Protein AF-N1U7A0-F1 (afdb_monomer_lite)

Organism: NCBI:txid1049986

Foldseek 3Di:
DDDQVVVLLVCVVPPHPVVSVVSLVVCLVPDDDPLVVLLSQLLCCQQVVVHQGDQHDADPPDPPSLSNLLSNLSNLLRPDDCPDPCNVVSVVVNCVSQVCCVPPPVNQEDAPSCSRPPPPLVSCVVVVNLVSSLSVLVNVQVNVCVVVDRDLVSLQSNLVSCVSVVNLVSSLVSLVVCCVVCVPDDLQVLLLSLQLNLVSCVVVLVLVRSLVSLVSRDPVPHDQCRARNPPRHRDDPLNSLLSNLVSCCSVPRLVVSLVSLVVPDQDPDHDLVSCVSLLSNLVRCLVVPVPVSLVSLVVQLVVCVVVVVVVSNVSSVVSNVVSVVVVVVVVVVD

Structure (mmCIF, N/CA/C/O backbone):
data_AF-N1U7A0-F1
#
_entry.id   AF-N1U7A0-F1
#
loop_
_atom_site.group_PDB
_atom_site.id
_atom_site.type_symbol
_atom_site.label_atom_id
_atom_site.label_alt_id
_atom_site.label_comp_id
_atom_site.label_asym_id
_atom_site.label_entity_id
_atom_site.label_seq_id
_atom_site.pdbx_PDB_ins_code
_atom_site.Cartn_x
_atom_site.Cartn_y
_atom_site.Cartn_z
_atom_site.occupancy
_atom_site.B_iso_or_equiv
_atom_site.auth_seq_id
_atom_site.auth_comp_id
_atom_site.auth_asym_id
_atom_site.auth_atom_id
_atom_site.pdbx_PDB_model_num
ATOM 1 N N . MET A 1 1 ? 18.632 -6.138 -20.790 1.00 59.16 1 MET A N 1
ATOM 2 C CA . MET A 1 1 ? 19.312 -4.824 -20.934 1.00 59.16 1 MET A CA 1
ATOM 3 C C . MET A 1 1 ? 20.822 -4.950 -20.643 1.00 59.16 1 MET A C 1
ATOM 5 O O . MET A 1 1 ? 21.243 -4.656 -19.535 1.00 59.16 1 MET A O 1
ATOM 9 N N . GLY A 1 2 ? 21.644 -5.429 -21.589 1.00 63.31 2 GLY A N 1
ATOM 10 C CA . GLY A 1 2 ? 23.113 -5.551 -21.435 1.00 63.31 2 GLY A CA 1
ATOM 11 C C . GLY A 1 2 ? 23.872 -4.733 -22.490 1.00 63.31 2 GLY A C 1
ATOM 12 O O . GLY A 1 2 ? 23.320 -4.484 -23.552 1.00 63.31 2 GLY A O 1
ATOM 13 N N . GLY A 1 3 ? 25.102 -4.279 -22.219 1.00 84.69 3 GLY A N 1
ATOM 14 C CA . GLY A 1 3 ? 25.907 -3.465 -23.154 1.00 84.69 3 GLY A CA 1
ATOM 15 C C . GLY A 1 3 ? 25.912 -1.958 -22.843 1.00 84.69 3 GLY A C 1
ATOM 16 O O . GLY A 1 3 ? 25.815 -1.571 -21.678 1.00 84.69 3 GLY A O 1
ATOM 17 N N . ILE A 1 4 ? 26.042 -1.099 -23.865 1.00 90.62 4 ILE A N 1
ATOM 18 C CA . ILE A 1 4 ? 26.340 0.340 -23.694 1.00 90.62 4 ILE A CA 1
ATOM 19 C C . ILE A 1 4 ? 25.307 1.093 -22.842 1.00 90.62 4 ILE A C 1
ATOM 21 O O . ILE A 1 4 ? 25.690 1.826 -21.936 1.00 90.62 4 ILE A O 1
ATOM 25 N N . PHE A 1 5 ? 24.006 0.847 -23.029 1.00 90.88 5 PHE A N 1
ATOM 26 C CA . PHE A 1 5 ? 22.957 1.506 -22.237 1.00 90.88 5 PHE A CA 1
ATOM 27 C C . PHE A 1 5 ? 23.004 1.143 -20.749 1.00 90.88 5 PHE A C 1
ATOM 29 O O . PHE A 1 5 ? 22.763 1.995 -19.898 1.00 90.88 5 PHE A O 1
ATOM 36 N N . LEU A 1 6 ? 23.372 -0.098 -20.409 1.00 89.88 6 LEU A N 1
ATOM 37 C CA . LEU A 1 6 ? 23.568 -0.479 -19.010 1.00 89.88 6 LEU A CA 1
ATOM 38 C C . LEU A 1 6 ? 24.798 0.223 -18.420 1.00 89.88 6 LEU A C 1
ATOM 40 O O . LEU A 1 6 ? 24.757 0.643 -17.267 1.00 89.88 6 LEU A O 1
ATOM 44 N N . LYS A 1 7 ? 25.875 0.377 -19.203 1.00 91.31 7 LYS A N 1
ATOM 45 C CA . LYS A 1 7 ? 27.060 1.147 -18.793 1.00 91.31 7 LYS A CA 1
ATOM 46 C C . LYS A 1 7 ? 26.700 2.613 -18.534 1.00 91.31 7 LYS A C 1
ATOM 48 O O . LYS A 1 7 ? 27.079 3.137 -17.497 1.00 91.31 7 LYS A O 1
ATOM 53 N N . ILE A 1 8 ? 25.911 3.229 -19.415 1.00 92.75 8 ILE A N 1
ATOM 54 C CA . ILE A 1 8 ? 25.411 4.605 -19.262 1.00 92.75 8 ILE A CA 1
ATOM 55 C C . ILE A 1 8 ? 24.573 4.747 -17.983 1.00 92.75 8 ILE A C 1
ATOM 57 O O . ILE A 1 8 ? 24.785 5.686 -17.219 1.00 92.75 8 ILE A O 1
ATOM 61 N N . LEU A 1 9 ? 23.662 3.807 -17.702 1.00 90.25 9 LEU A N 1
ATOM 62 C CA . LEU A 1 9 ? 22.850 3.827 -16.477 1.00 90.25 9 LEU A CA 1
ATOM 63 C C . LEU A 1 9 ? 23.683 3.620 -15.205 1.00 90.25 9 LEU A C 1
ATOM 65 O O . LEU A 1 9 ? 23.422 4.273 -14.199 1.00 90.25 9 LEU A O 1
ATOM 69 N N . LYS A 1 10 ? 24.695 2.744 -15.242 1.00 89.19 10 LYS A N 1
ATOM 70 C CA . LYS A 1 10 ? 25.650 2.595 -14.133 1.00 89.19 10 LYS A CA 1
ATOM 71 C C . LYS A 1 10 ? 26.414 3.898 -13.897 1.00 89.19 10 LYS A C 1
ATOM 73 O O . LYS A 1 10 ? 26.451 4.373 -12.770 1.00 89.19 10 LYS A O 1
ATOM 78 N N . GLU A 1 11 ? 26.946 4.501 -14.957 1.00 91.25 11 GLU A N 1
ATOM 79 C CA . GLU A 1 11 ? 27.650 5.786 -14.889 1.00 91.25 11 GLU A CA 1
ATOM 80 C C . GLU A 1 11 ? 26.763 6.883 -14.284 1.00 91.25 11 GLU A C 1
ATOM 82 O O . GLU A 1 11 ? 27.205 7.638 -13.424 1.00 91.25 11 GLU A O 1
ATOM 87 N N . LEU A 1 12 ? 25.488 6.927 -14.684 1.00 90.38 12 LEU A N 1
ATOM 88 C CA . LEU A 1 12 ? 24.519 7.898 -14.178 1.00 90.38 12 LEU A CA 1
ATOM 89 C C . LEU A 1 12 ? 24.281 7.762 -12.670 1.00 90.38 12 LEU A C 1
ATOM 91 O O . LEU A 1 12 ? 24.111 8.770 -11.993 1.00 90.38 12 LEU A O 1
ATOM 95 N N . ASN A 1 13 ? 24.243 6.531 -12.159 1.00 86.19 13 ASN A N 1
ATOM 96 C CA . ASN A 1 13 ? 23.914 6.264 -10.759 1.00 86.19 13 ASN A CA 1
ATOM 97 C C . ASN A 1 13 ? 25.111 6.340 -9.813 1.00 86.19 13 ASN A C 1
ATOM 99 O O . ASN A 1 13 ? 24.910 6.588 -8.628 1.00 86.19 13 ASN A O 1
ATOM 103 N N . PHE A 1 14 ? 26.326 6.097 -10.306 1.00 86.69 14 PHE A N 1
ATOM 104 C CA . PHE A 1 14 ? 27.513 5.990 -9.453 1.00 86.69 14 PHE A CA 1
ATOM 105 C C . PHE A 1 14 ? 28.539 7.110 -9.656 1.00 86.69 14 PHE A C 1
ATOM 107 O O . PHE A 1 14 ? 29.354 7.316 -8.765 1.00 86.69 14 PHE A O 1
ATOM 114 N N . ASN A 1 15 ? 28.489 7.840 -10.777 1.00 88.75 15 ASN A N 1
ATOM 115 C CA . ASN A 1 15 ? 29.462 8.882 -11.112 1.00 88.75 15 ASN A CA 1
ATOM 116 C C . ASN A 1 15 ? 28.775 10.237 -11.342 1.00 88.75 15 ASN A C 1
ATOM 118 O O . ASN A 1 15 ? 28.448 10.934 -10.384 1.00 88.75 15 ASN A O 1
ATOM 122 N N . SER A 1 16 ? 28.556 10.647 -12.598 1.00 91.50 16 SER A N 1
ATOM 123 C CA . SER A 1 16 ? 27.948 11.946 -12.909 1.00 91.50 16 SER A CA 1
ATOM 124 C C . SER A 1 16 ? 27.021 11.907 -14.122 1.00 91.50 16 SER A C 1
ATOM 126 O O . SER A 1 16 ? 27.205 11.146 -15.079 1.00 91.50 16 SER A O 1
ATOM 128 N N . LYS A 1 17 ? 26.018 12.796 -14.104 1.00 90.81 17 LYS A N 1
ATOM 129 C CA . LYS A 1 17 ? 25.072 12.980 -15.215 1.00 90.81 17 LYS A CA 1
ATOM 130 C C . LYS A 1 17 ? 25.784 13.395 -16.507 1.00 90.81 17 LYS A C 1
ATOM 132 O O . LYS A 1 17 ? 25.397 12.945 -17.582 1.00 90.81 17 LYS A O 1
ATOM 137 N N . GLU A 1 18 ? 26.815 14.229 -16.404 1.00 91.88 18 GLU A N 1
ATOM 138 C CA . GLU A 1 18 ? 27.576 14.732 -17.551 1.00 91.88 18 GLU A CA 1
ATOM 139 C C . GLU A 1 18 ? 28.407 13.629 -18.219 1.00 91.88 18 GLU A C 1
ATOM 141 O O . GLU A 1 18 ? 28.297 13.432 -19.429 1.00 91.88 18 GLU A O 1
ATOM 146 N N . SER A 1 19 ? 29.138 12.830 -17.433 1.00 91.69 19 SER A N 1
ATOM 147 C CA . SER A 1 19 ? 29.899 11.675 -17.935 1.00 91.69 19 SER A CA 1
ATOM 148 C C . SER A 1 19 ? 28.989 10.669 -18.649 1.00 91.69 19 SER A C 1
ATOM 150 O O . SER A 1 19 ? 29.235 10.273 -19.792 1.00 91.69 19 SER A O 1
ATOM 152 N N . SER A 1 20 ? 27.861 10.331 -18.018 1.00 93.44 20 SER A N 1
ATOM 153 C CA . SER A 1 20 ? 26.861 9.427 -18.589 1.00 93.44 20 SER A CA 1
ATOM 154 C C . SER A 1 20 ? 26.280 9.950 -19.915 1.00 93.44 20 SER A C 1
ATOM 156 O O . SER A 1 20 ? 26.167 9.197 -20.888 1.00 93.44 20 SER A O 1
ATOM 158 N N . ARG A 1 21 ? 25.972 11.253 -20.006 1.00 93.75 21 ARG A N 1
ATOM 159 C CA . ARG A 1 21 ? 25.463 11.873 -21.243 1.00 93.75 21 ARG A CA 1
ATOM 160 C C . ARG A 1 21 ? 26.518 11.924 -22.352 1.00 93.75 21 ARG A C 1
ATOM 162 O O . ARG A 1 21 ? 26.182 11.738 -23.525 1.00 93.75 21 ARG A O 1
ATOM 169 N N . ASN A 1 22 ? 27.787 12.119 -22.001 1.00 93.69 22 ASN A N 1
ATOM 170 C CA . ASN A 1 22 ? 28.891 12.093 -22.961 1.00 93.69 22 ASN A CA 1
ATOM 171 C C . ASN A 1 22 ? 29.049 10.705 -23.597 1.00 93.69 22 ASN A C 1
ATOM 173 O O . ASN A 1 22 ? 29.189 10.612 -24.817 1.00 93.69 22 ASN A O 1
ATOM 177 N N . LEU A 1 23 ? 28.923 9.630 -22.808 1.00 94.69 23 LEU A N 1
ATOM 178 C CA . LEU A 1 23 ? 28.919 8.256 -23.325 1.00 94.69 23 LEU A CA 1
ATOM 179 C C . LEU A 1 23 ? 27.778 8.015 -24.324 1.00 94.69 23 LEU A C 1
ATOM 181 O O . LEU A 1 23 ? 27.999 7.401 -25.369 1.00 94.69 23 LEU A O 1
ATOM 185 N N . LEU A 1 24 ? 26.572 8.519 -24.035 1.00 95.00 24 LEU A N 1
ATOM 186 C CA . LEU A 1 24 ? 25.439 8.415 -24.958 1.00 95.00 24 LEU A CA 1
ATOM 187 C C . LEU A 1 24 ? 25.694 9.194 -26.254 1.00 95.00 24 LEU A C 1
ATOM 189 O O . LEU A 1 24 ? 25.469 8.668 -27.340 1.00 95.00 24 LEU A O 1
ATOM 193 N N . THR A 1 25 ? 26.204 10.423 -26.149 1.00 93.62 25 THR A N 1
ATOM 194 C CA . THR A 1 25 ? 26.519 11.268 -27.311 1.00 93.62 25 THR A CA 1
ATOM 195 C C . THR A 1 25 ? 27.561 10.610 -28.218 1.00 93.62 25 THR A C 1
ATOM 197 O O . THR A 1 25 ? 27.404 10.605 -29.439 1.00 93.62 25 THR A O 1
ATOM 200 N N . GLN A 1 26 ? 28.617 10.033 -27.638 1.00 93.81 26 GLN A N 1
ATOM 201 C CA . GLN A 1 26 ? 29.646 9.307 -28.387 1.00 93.81 26 GLN A CA 1
ATOM 202 C C . GLN A 1 26 ? 29.075 8.065 -29.077 1.00 93.81 26 GLN A C 1
ATOM 204 O O . GLN A 1 26 ? 29.346 7.840 -30.256 1.00 93.81 26 GLN A O 1
ATOM 209 N N . PHE A 1 27 ? 28.243 7.293 -28.371 1.00 93.88 27 PHE A N 1
ATOM 210 C CA . PHE A 1 27 ? 27.556 6.141 -28.946 1.00 93.88 27 PHE A CA 1
ATOM 211 C C . PHE A 1 27 ? 26.684 6.544 -30.145 1.00 93.88 27 PHE A C 1
ATOM 213 O O . PHE A 1 27 ? 26.860 6.006 -31.234 1.00 93.88 27 PHE A O 1
ATOM 220 N N . SER A 1 28 ? 25.817 7.548 -29.987 1.00 91.81 28 SER A N 1
ATOM 221 C CA . SER A 1 28 ? 24.914 8.015 -31.049 1.00 91.81 28 SER A CA 1
ATOM 222 C C . SER A 1 28 ? 25.645 8.523 -32.297 1.00 91.81 28 SER A C 1
ATOM 224 O O . SER A 1 28 ? 25.146 8.342 -33.409 1.00 91.81 28 SER A O 1
ATOM 226 N N . LYS A 1 29 ? 26.818 9.155 -32.130 1.00 91.81 29 LYS A N 1
ATOM 227 C CA . LYS A 1 29 ? 27.651 9.641 -33.245 1.00 91.81 29 LYS A CA 1
ATOM 228 C C . LYS A 1 29 ? 28.284 8.502 -34.046 1.00 91.81 29 LYS A C 1
ATOM 230 O O . LYS A 1 29 ? 28.336 8.591 -35.269 1.00 91.81 29 LYS A O 1
ATOM 235 N N . ASN A 1 30 ? 28.744 7.457 -33.362 1.00 92.06 30 ASN A N 1
ATOM 236 C CA . ASN A 1 30 ? 29.488 6.354 -33.975 1.00 92.06 30 ASN A CA 1
ATOM 237 C C . ASN A 1 30 ? 28.584 5.221 -34.480 1.00 92.06 30 ASN A C 1
ATOM 239 O O . ASN A 1 30 ? 29.026 4.371 -35.249 1.00 92.06 30 ASN A O 1
ATOM 243 N N . GLU A 1 31 ? 27.329 5.185 -34.041 1.00 93.31 31 GLU A N 1
ATOM 244 C CA . GLU A 1 31 ? 26.373 4.166 -34.448 1.00 93.31 31 GLU A CA 1
ATOM 245 C C . GLU A 1 31 ? 25.922 4.373 -35.905 1.00 93.31 31 GLU A C 1
ATOM 247 O O . GLU A 1 31 ? 25.718 5.498 -36.364 1.00 93.31 31 GLU A O 1
ATOM 252 N N . SER A 1 32 ? 25.737 3.283 -36.647 1.00 91.19 32 SER A N 1
ATOM 253 C CA . SER A 1 32 ? 25.248 3.300 -38.035 1.00 91.19 32 SER A CA 1
ATOM 254 C C . SER A 1 32 ? 23.807 2.801 -38.144 1.00 91.19 32 SER A C 1
ATOM 256 O O . SER A 1 32 ? 23.066 3.229 -39.030 1.00 91.19 32 SER A O 1
ATOM 258 N N . SER A 1 33 ? 23.368 1.962 -37.202 1.00 93.19 33 SER A N 1
ATOM 259 C CA . SER A 1 33 ? 22.011 1.428 -37.153 1.00 93.19 33 SER A CA 1
ATOM 260 C C . SER A 1 33 ? 20.983 2.519 -36.847 1.00 93.19 33 SER A C 1
ATOM 262 O O . SER A 1 33 ? 20.984 3.124 -35.773 1.00 93.19 33 SER A O 1
ATOM 264 N N . SER A 1 34 ? 20.044 2.726 -37.776 1.00 91.62 34 SER A N 1
ATOM 265 C CA . SER A 1 34 ? 18.916 3.654 -37.599 1.00 91.62 34 SER A CA 1
ATOM 266 C C . SER A 1 34 ? 18.090 3.318 -36.350 1.00 91.62 34 SER A C 1
ATOM 268 O O . SER A 1 34 ? 17.782 4.217 -35.572 1.00 91.62 34 SER A O 1
ATOM 270 N N . TYR A 1 35 ? 17.831 2.032 -36.089 1.00 92.75 35 TYR A N 1
ATOM 271 C CA . TYR A 1 35 ? 17.107 1.591 -34.892 1.00 92.75 35 TYR A CA 1
ATOM 272 C C . TYR A 1 35 ? 17.836 1.968 -33.595 1.00 92.75 35 TYR A C 1
ATOM 274 O O . TYR A 1 35 ? 17.215 2.446 -32.647 1.00 92.75 35 TYR A O 1
ATOM 282 N N . LEU A 1 36 ? 19.157 1.776 -33.536 1.00 93.25 36 LEU A N 1
ATOM 283 C CA . LEU A 1 36 ? 19.930 2.093 -32.332 1.00 93.25 36 LEU A CA 1
ATOM 284 C C . LEU A 1 36 ? 20.055 3.605 -32.105 1.00 93.25 36 LEU A C 1
ATOM 286 O O . LEU A 1 36 ? 20.042 4.034 -30.951 1.00 93.25 36 LEU A O 1
ATOM 290 N N . LYS A 1 37 ? 20.086 4.416 -33.173 1.00 92.94 37 LYS A N 1
ATOM 291 C CA . LYS A 1 37 ? 19.996 5.883 -33.075 1.00 92.94 37 LYS A CA 1
ATOM 292 C C . LYS A 1 37 ? 18.650 6.346 -32.529 1.00 92.94 37 LYS A C 1
ATOM 294 O O . LYS A 1 37 ? 18.618 7.181 -31.627 1.00 92.94 37 LYS A O 1
ATOM 299 N N . GLU A 1 38 ? 17.548 5.791 -33.033 1.00 93.75 38 GLU A N 1
ATOM 300 C CA . GLU A 1 38 ? 16.205 6.080 -32.512 1.00 93.75 38 GLU A CA 1
ATOM 301 C C . GLU A 1 38 ? 16.090 5.694 -31.033 1.00 93.75 38 GLU A C 1
ATOM 303 O O . GLU A 1 38 ? 15.600 6.475 -30.216 1.00 93.75 38 GLU A O 1
ATOM 308 N N . LEU A 1 39 ? 16.607 4.518 -30.666 1.00 94.56 39 LEU A N 1
ATOM 309 C CA . LEU A 1 39 ? 16.615 4.052 -29.284 1.00 94.56 39 LEU A CA 1
ATOM 310 C C . LEU A 1 39 ? 17.451 4.964 -28.374 1.00 94.56 39 LEU A C 1
ATOM 312 O O . LEU A 1 39 ? 17.023 5.272 -27.263 1.00 94.56 39 LEU A O 1
ATOM 316 N N . ALA A 1 40 ? 18.615 5.421 -28.846 1.00 94.88 40 ALA A N 1
ATOM 317 C CA . ALA A 1 40 ? 19.475 6.350 -28.120 1.00 94.88 40 ALA A CA 1
ATOM 318 C C . ALA A 1 40 ? 18.807 7.713 -27.907 1.00 94.88 40 ALA A C 1
ATOM 320 O O . ALA A 1 40 ? 18.841 8.233 -26.794 1.00 94.88 40 ALA A O 1
ATOM 321 N N . LYS A 1 41 ? 18.133 8.250 -28.932 1.00 95.00 41 LYS A N 1
ATOM 322 C CA . LYS A 1 41 ? 17.351 9.491 -28.836 1.00 95.00 41 LYS A CA 1
ATOM 323 C C . LYS A 1 41 ? 16.187 9.343 -27.853 1.00 95.00 41 LYS A C 1
ATOM 325 O O . LYS A 1 41 ? 16.001 10.189 -26.984 1.00 95.00 41 LYS A O 1
ATOM 330 N N . GLY A 1 42 ? 15.445 8.235 -27.929 1.00 94.69 42 GLY A N 1
ATOM 331 C CA . GLY A 1 42 ? 14.377 7.927 -26.976 1.00 94.69 42 GLY A CA 1
ATOM 332 C C . GLY A 1 42 ? 14.892 7.810 -25.538 1.00 94.69 42 GLY A C 1
ATOM 333 O O . GLY A 1 42 ? 14.275 8.343 -24.615 1.00 94.69 42 GLY A O 1
ATOM 334 N N . PHE A 1 43 ? 16.047 7.166 -25.344 1.00 94.94 43 PHE A N 1
ATOM 335 C CA . PHE A 1 43 ? 16.727 7.104 -24.052 1.00 94.94 43 PHE A CA 1
ATOM 336 C C . PHE A 1 43 ? 17.145 8.496 -23.565 1.00 94.94 43 PHE A C 1
ATOM 338 O O . PHE A 1 43 ? 16.925 8.811 -22.397 1.00 94.94 43 PHE A O 1
ATOM 345 N N . GLU A 1 44 ? 17.701 9.344 -24.437 1.00 95.00 44 GLU A N 1
ATOM 346 C CA . GLU A 1 44 ? 18.095 10.707 -24.076 1.00 95.00 44 GLU A CA 1
ATOM 347 C C . GLU A 1 44 ? 16.908 11.523 -23.564 1.00 95.00 44 GLU A C 1
ATOM 349 O O . GLU A 1 44 ? 16.950 12.044 -22.443 1.00 95.00 44 GLU A O 1
ATOM 354 N N . SER A 1 45 ? 15.823 11.555 -24.343 1.00 94.25 45 SER A N 1
ATOM 355 C CA . SER A 1 45 ? 14.598 12.258 -23.971 1.00 94.25 45 SER A CA 1
ATOM 356 C C . SER A 1 45 ? 14.019 11.724 -22.664 1.00 94.25 45 SER A C 1
ATOM 358 O O . SER A 1 45 ? 13.658 12.501 -21.783 1.00 94.25 45 SER A O 1
ATOM 360 N N . ALA A 1 46 ? 13.984 10.402 -22.485 1.00 93.56 46 ALA A N 1
ATOM 361 C CA . ALA A 1 46 ? 13.428 9.793 -21.287 1.00 93.56 46 ALA A CA 1
ATOM 362 C C . ALA A 1 46 ? 14.263 10.055 -20.024 1.00 93.56 46 ALA A C 1
ATOM 364 O O . ALA A 1 46 ? 13.688 10.397 -18.988 1.00 93.56 46 ALA A O 1
ATOM 365 N N . VAL A 1 47 ? 15.582 9.871 -20.094 1.00 93.06 47 VAL A N 1
ATOM 366 C CA . VAL A 1 47 ? 16.467 9.831 -18.919 1.00 93.06 47 VAL A CA 1
ATOM 367 C C . VAL A 1 47 ? 17.062 11.202 -18.601 1.00 93.06 47 VAL A C 1
ATOM 369 O O . VAL A 1 47 ? 17.056 11.630 -17.445 1.00 93.06 47 VAL A O 1
ATOM 372 N N . PHE A 1 48 ? 17.567 11.924 -19.605 1.00 92.75 48 PHE A N 1
ATOM 373 C CA . PHE A 1 48 ? 18.278 13.187 -19.381 1.00 92.75 48 PHE A CA 1
ATOM 374 C C . PHE A 1 48 ? 17.361 14.404 -19.446 1.00 92.75 48 PHE A C 1
ATOM 376 O O . PHE A 1 48 ? 17.528 15.318 -18.628 1.00 92.75 48 PHE A O 1
ATOM 383 N N . GLU A 1 49 ? 16.402 14.397 -20.376 1.00 91.88 49 GLU A N 1
ATOM 384 C CA . GLU A 1 49 ? 15.457 15.502 -20.590 1.00 91.88 49 GLU A CA 1
ATOM 385 C C . GLU A 1 49 ? 14.140 15.333 -19.823 1.00 91.88 49 GLU A C 1
ATOM 387 O O . GLU A 1 49 ? 13.405 16.304 -19.665 1.00 91.88 49 GLU A O 1
ATOM 392 N N . ARG A 1 50 ? 13.848 14.117 -19.338 1.00 88.56 50 ARG A N 1
ATOM 393 C CA . ARG A 1 50 ? 12.594 13.745 -18.656 1.00 88.56 50 ARG A CA 1
ATOM 394 C C . ARG A 1 50 ? 11.328 14.030 -19.483 1.00 88.56 50 ARG A C 1
ATOM 396 O O . ARG A 1 50 ? 10.284 14.349 -18.925 1.00 88.56 50 ARG A O 1
ATOM 403 N N . LYS A 1 51 ? 11.407 13.879 -20.806 1.00 90.88 51 LYS A N 1
ATOM 404 C CA . LYS A 1 51 ? 10.305 14.068 -21.764 1.00 90.88 51 LYS A CA 1
ATOM 405 C C . LYS A 1 51 ? 9.738 12.737 -22.268 1.00 90.88 51 LYS A C 1
ATOM 407 O O . LYS A 1 51 ? 10.378 11.689 -22.142 1.00 90.88 51 LYS A O 1
ATOM 412 N N . SER A 1 52 ? 8.544 12.798 -22.864 1.00 90.31 52 SER A N 1
ATOM 413 C CA . SER A 1 52 ? 7.942 11.681 -23.607 1.00 90.31 52 SER A CA 1
ATOM 414 C C . SER A 1 52 ? 8.823 11.343 -24.822 1.00 90.31 52 SER A C 1
ATOM 416 O O . SER A 1 52 ? 9.134 12.247 -25.602 1.00 90.31 52 SER A O 1
ATOM 418 N N . PRO A 1 53 ? 9.278 10.087 -24.987 1.00 91.94 53 PRO A N 1
ATOM 419 C CA . PRO A 1 53 ? 10.050 9.693 -26.159 1.00 91.94 53 PRO A CA 1
ATOM 420 C C . PRO A 1 53 ? 9.156 9.550 -27.407 1.00 91.94 53 PRO A C 1
ATOM 422 O O . PRO A 1 53 ? 7.924 9.547 -27.340 1.00 91.94 53 PRO A O 1
ATOM 425 N N . GLU A 1 54 ? 9.785 9.421 -28.577 1.00 89.19 54 GLU A N 1
ATOM 426 C CA . GLU A 1 54 ? 9.095 9.143 -29.845 1.00 89.19 54 GLU A CA 1
ATOM 427 C C . GLU A 1 54 ? 8.596 7.684 -29.924 1.00 89.19 54 GLU A C 1
ATOM 429 O O . GLU A 1 54 ? 8.953 6.825 -29.114 1.00 89.19 54 GLU A O 1
ATOM 434 N N . ASN A 1 55 ? 7.720 7.390 -30.892 1.00 85.19 55 ASN A N 1
ATOM 435 C CA . ASN A 1 55 ? 7.170 6.045 -31.083 1.00 85.19 55 ASN A CA 1
ATOM 436 C C . ASN A 1 55 ? 8.244 5.068 -31.584 1.00 85.19 55 ASN A C 1
ATOM 438 O O . ASN A 1 55 ? 8.659 5.138 -32.736 1.00 85.19 55 ASN A O 1
ATOM 442 N N . LEU A 1 56 ? 8.623 4.103 -30.743 1.00 88.62 56 LEU A N 1
ATOM 443 C CA . LEU A 1 56 ? 9.628 3.089 -31.070 1.00 88.62 56 LEU A CA 1
ATOM 444 C C . LEU A 1 56 ? 8.995 1.770 -31.543 1.00 88.62 56 LEU A C 1
ATOM 446 O O . LEU A 1 56 ? 8.074 1.223 -30.919 1.00 88.62 56 LEU A O 1
ATOM 450 N N . LYS A 1 57 ? 9.536 1.204 -32.630 1.00 89.31 57 LYS A N 1
ATOM 451 C CA . LYS A 1 57 ? 9.155 -0.124 -33.139 1.00 89.31 57 LYS A CA 1
ATOM 452 C C . LYS A 1 57 ? 9.918 -1.222 -32.396 1.00 89.31 57 LYS A C 1
ATOM 454 O O . LYS A 1 57 ? 11.004 -1.628 -32.794 1.00 89.31 57 LYS A O 1
ATOM 459 N N . CYS A 1 58 ? 9.329 -1.726 -31.316 1.00 91.50 58 CYS A N 1
ATOM 460 C CA . CYS A 1 58 ? 9.945 -2.784 -30.514 1.00 91.50 58 CYS A CA 1
ATOM 461 C C . CYS A 1 58 ? 9.691 -4.175 -31.099 1.00 91.50 58 CYS A C 1
ATOM 463 O O . CYS A 1 58 ? 8.540 -4.600 -31.207 1.00 91.50 58 CYS A O 1
ATOM 465 N N . SER A 1 59 ? 10.768 -4.902 -31.397 1.00 89.56 59 SER A N 1
ATOM 466 C CA . SER A 1 59 ? 10.746 -6.308 -31.809 1.00 89.56 59 SER A CA 1
ATOM 467 C C . SER A 1 59 ? 11.564 -7.143 -30.834 1.00 89.56 59 SER A C 1
ATOM 469 O O . SER A 1 59 ? 12.663 -6.743 -30.461 1.00 89.56 59 SER A O 1
ATOM 471 N N . ARG A 1 60 ? 11.061 -8.324 -30.463 1.00 87.56 60 ARG A N 1
ATOM 472 C CA . ARG A 1 60 ? 11.788 -9.261 -29.594 1.00 87.56 60 ARG A CA 1
ATOM 473 C C . ARG A 1 60 ? 13.086 -9.772 -30.229 1.00 87.56 60 ARG A C 1
ATOM 475 O O . ARG A 1 60 ? 14.028 -10.105 -29.529 1.00 87.56 60 ARG A O 1
ATOM 482 N N . LYS A 1 61 ? 13.157 -9.787 -31.565 1.00 89.25 61 LYS A N 1
ATOM 483 C CA . LYS A 1 61 ? 14.369 -10.167 -32.312 1.00 89.25 61 LYS A CA 1
ATOM 484 C C . LYS A 1 61 ? 15.433 -9.062 -32.327 1.00 89.25 61 LYS A C 1
ATOM 486 O O . LYS A 1 61 ? 16.560 -9.320 -32.733 1.00 89.25 61 LYS A O 1
ATOM 491 N N . ALA A 1 62 ? 15.077 -7.833 -31.950 1.00 89.50 62 ALA A N 1
ATOM 492 C CA . ALA A 1 62 ? 16.002 -6.710 -31.937 1.00 89.50 62 ALA A CA 1
ATOM 493 C C . ALA A 1 62 ? 16.751 -6.633 -30.601 1.00 89.50 62 ALA A C 1
ATOM 495 O O . ALA A 1 62 ? 16.194 -6.894 -29.532 1.00 89.50 62 ALA A O 1
ATOM 496 N N . VAL A 1 63 ? 18.013 -6.204 -30.653 1.00 90.19 63 VAL A N 1
ATOM 497 C CA . VAL A 1 63 ? 18.789 -5.904 -29.446 1.00 90.19 63 VAL A CA 1
ATOM 498 C C . VAL A 1 63 ? 18.090 -4.836 -28.601 1.00 90.19 63 VAL A C 1
ATOM 500 O O . VAL A 1 63 ? 17.356 -3.983 -29.108 1.00 90.19 63 VAL A O 1
ATOM 503 N N . TYR A 1 64 ? 18.322 -4.879 -27.288 1.00 91.50 64 TYR A N 1
ATOM 504 C CA . TYR A 1 64 ? 17.721 -3.948 -26.327 1.00 91.50 64 TYR A CA 1
ATOM 505 C C . TYR A 1 64 ? 16.182 -3.944 -26.305 1.00 91.50 64 TYR A C 1
ATOM 507 O O . TYR A 1 64 ? 15.582 -2.942 -25.914 1.00 91.50 64 TYR A O 1
ATOM 515 N N . TYR A 1 65 ? 15.538 -5.065 -26.648 1.00 92.81 65 TYR A N 1
ATOM 516 C CA . TYR A 1 65 ? 14.080 -5.224 -26.602 1.00 92.81 65 TYR A CA 1
ATOM 517 C C . TYR A 1 65 ? 13.450 -4.697 -25.300 1.00 92.81 65 TYR A C 1
ATOM 519 O O . TYR A 1 65 ? 12.506 -3.904 -25.348 1.00 92.81 65 TYR A O 1
ATOM 527 N N . SER A 1 66 ? 14.037 -5.043 -24.147 1.00 92.75 66 SER A N 1
ATOM 528 C CA . SER A 1 66 ? 13.571 -4.576 -22.839 1.00 92.75 66 SER A CA 1
ATOM 529 C C . SER A 1 66 ? 13.577 -3.051 -22.710 1.00 92.75 66 SER A C 1
ATOM 531 O O . SER A 1 66 ? 12.606 -2.473 -22.241 1.00 92.75 66 SER A O 1
ATOM 533 N N . LEU A 1 67 ? 14.639 -2.384 -23.180 1.00 93.62 67 LEU A N 1
ATOM 534 C CA . LEU A 1 67 ? 14.732 -0.923 -23.150 1.00 93.62 67 LEU A CA 1
ATOM 535 C C . LEU A 1 67 ? 13.694 -0.284 -24.074 1.00 93.62 67 LEU A C 1
ATOM 537 O O . LEU A 1 67 ? 13.019 0.660 -23.670 1.00 93.62 67 LEU A O 1
ATOM 541 N N . CYS A 1 68 ? 13.536 -0.816 -25.288 1.00 94.44 68 CYS A N 1
ATOM 542 C CA . CYS A 1 68 ? 12.537 -0.316 -26.229 1.00 94.44 68 CYS A CA 1
ATOM 543 C C . CYS A 1 68 ? 11.129 -0.379 -25.624 1.00 94.44 68 CYS A C 1
ATOM 545 O O . CYS A 1 68 ? 10.388 0.604 -25.667 1.00 94.44 68 CYS A O 1
ATOM 547 N N . LYS A 1 69 ? 10.764 -1.516 -25.014 1.00 94.69 69 LYS A N 1
ATOM 548 C CA . LYS A 1 69 ? 9.461 -1.693 -24.361 1.00 94.69 69 LYS A CA 1
ATOM 549 C C . LYS A 1 69 ? 9.263 -0.721 -23.202 1.00 94.69 69 LYS A C 1
ATOM 551 O O . LYS A 1 69 ? 8.197 -0.116 -23.126 1.00 94.69 69 LYS A O 1
ATOM 556 N N . THR A 1 70 ? 10.278 -0.504 -22.365 1.00 95.12 70 THR A N 1
ATOM 557 C CA . THR A 1 70 ? 10.214 0.496 -21.288 1.00 95.12 70 THR A CA 1
ATOM 558 C C . THR A 1 70 ? 10.012 1.909 -21.835 1.00 95.12 70 THR A C 1
ATOM 560 O O . THR A 1 70 ? 9.147 2.630 -21.352 1.00 95.12 70 THR A O 1
ATOM 563 N N . LEU A 1 71 ? 10.747 2.316 -22.873 1.00 95.25 71 LEU A N 1
ATOM 564 C CA . LEU A 1 71 ? 10.578 3.641 -23.482 1.00 95.25 71 LEU A CA 1
ATOM 565 C C . LEU A 1 71 ? 9.189 3.810 -24.108 1.00 95.25 71 LEU A C 1
ATOM 567 O O . LEU A 1 71 ? 8.569 4.862 -23.963 1.00 95.25 71 LEU A O 1
ATOM 571 N N . ARG A 1 72 ? 8.659 2.759 -24.741 1.00 94.25 72 ARG A N 1
ATOM 572 C CA . ARG A 1 72 ? 7.291 2.755 -25.268 1.00 94.25 72 ARG A CA 1
ATOM 573 C C . ARG A 1 72 ? 6.242 2.869 -24.160 1.00 94.25 72 ARG A C 1
ATOM 575 O O . ARG A 1 72 ? 5.264 3.587 -24.346 1.00 94.25 72 ARG A O 1
ATOM 582 N N . LEU A 1 73 ? 6.443 2.205 -23.022 1.00 94.88 73 LEU A N 1
ATOM 583 C CA . LEU A 1 73 ? 5.570 2.360 -21.858 1.00 94.88 73 LEU A CA 1
ATOM 584 C C . LEU A 1 73 ? 5.640 3.786 -21.298 1.00 94.88 73 LEU A C 1
ATOM 586 O O . LEU A 1 73 ? 4.596 4.389 -21.084 1.00 94.88 73 LEU A O 1
ATOM 590 N N . LYS A 1 74 ? 6.845 4.360 -21.157 1.00 94.88 74 LYS A N 1
ATOM 591 C CA . LYS A 1 74 ? 7.028 5.759 -20.732 1.00 94.88 74 LYS A CA 1
ATOM 592 C C . LYS A 1 74 ? 6.241 6.715 -21.620 1.00 94.88 74 LYS A C 1
ATOM 594 O O . LYS A 1 74 ? 5.545 7.592 -21.116 1.00 94.88 74 LYS A O 1
ATOM 599 N N . LYS A 1 75 ? 6.366 6.544 -22.939 1.00 93.12 75 LYS A N 1
ATOM 600 C CA . LYS A 1 75 ? 5.615 7.331 -23.914 1.00 93.12 75 LYS A CA 1
ATOM 601 C C . LYS A 1 75 ? 4.120 7.224 -23.661 1.00 93.12 75 LYS A C 1
ATOM 603 O O . LYS A 1 75 ? 3.451 8.240 -23.550 1.00 93.12 75 LYS A O 1
ATOM 608 N N . TYR A 1 76 ? 3.620 5.995 -23.548 1.00 91.75 76 TYR A N 1
ATOM 609 C CA . TYR A 1 76 ? 2.197 5.759 -23.366 1.00 91.75 76 TYR A CA 1
ATOM 610 C C . TYR A 1 76 ? 1.666 6.418 -22.089 1.00 91.75 76 TYR A C 1
ATOM 612 O O . TYR A 1 76 ? 0.653 7.098 -22.147 1.00 91.75 76 TYR A O 1
ATOM 620 N N . LEU A 1 77 ? 2.376 6.276 -20.965 1.00 91.50 77 LEU A N 1
ATOM 621 C CA . LEU A 1 77 ? 2.018 6.924 -19.698 1.00 91.50 77 LEU A CA 1
ATOM 622 C C . LEU A 1 77 ? 2.067 8.456 -19.796 1.00 91.50 77 LEU A C 1
ATOM 624 O O . LEU A 1 77 ? 1.188 9.128 -19.275 1.00 91.50 77 LEU A O 1
ATOM 628 N N . SER A 1 78 ? 3.046 9.010 -20.519 1.00 89.62 78 SER A N 1
ATOM 629 C CA . SER A 1 78 ? 3.165 10.464 -20.719 1.00 89.62 78 SER A CA 1
ATOM 630 C C . SER A 1 78 ? 2.038 11.034 -21.586 1.00 89.62 78 SER A C 1
ATOM 632 O O . SER A 1 78 ? 1.611 12.167 -21.384 1.00 89.62 78 SER A O 1
ATOM 634 N N . ASP A 1 79 ? 1.580 10.255 -22.566 1.00 86.88 79 ASP A N 1
ATOM 635 C CA . ASP A 1 79 ? 0.533 10.650 -23.509 1.00 86.88 79 ASP A CA 1
ATOM 636 C C . ASP A 1 79 ? -0.878 10.307 -22.969 1.00 86.88 79 ASP A C 1
ATOM 638 O O . ASP A 1 79 ? -1.889 10.721 -23.542 1.00 86.88 79 ASP A O 1
ATOM 642 N N . PHE A 1 80 ? -0.962 9.559 -21.862 1.00 85.12 80 PHE A N 1
ATOM 643 C CA . PHE A 1 80 ? -2.214 9.109 -21.267 1.00 85.12 80 PHE A CA 1
ATOM 644 C C . PHE A 1 80 ? -3.008 10.284 -20.689 1.00 85.12 80 PHE A C 1
ATOM 646 O O . PHE A 1 80 ? -2.526 11.039 -19.845 1.00 85.12 80 PHE A O 1
ATOM 653 N N . SER A 1 81 ? -4.270 10.422 -21.105 1.00 79.88 81 SER A N 1
ATOM 654 C CA . SER A 1 81 ? -5.168 11.451 -20.581 1.00 79.88 81 SER A CA 1
ATOM 655 C C . SER A 1 81 ? -6.483 10.846 -20.092 1.00 79.88 81 SER A C 1
ATOM 657 O O . SER A 1 81 ? -7.268 10.356 -20.910 1.00 79.88 81 SER A O 1
ATOM 659 N N . PRO A 1 82 ? -6.813 10.957 -18.790 1.00 69.44 82 PRO A N 1
ATOM 660 C CA . PRO A 1 82 ? -8.092 10.480 -18.268 1.00 69.44 82 PRO A CA 1
ATOM 661 C C . PRO A 1 82 ? -9.291 11.281 -18.808 1.00 69.44 82 PRO A C 1
ATOM 663 O O . PRO A 1 82 ? -10.428 10.834 -18.711 1.00 69.44 82 PRO A O 1
ATOM 666 N N . LYS A 1 83 ? -9.049 12.451 -19.419 1.00 78.12 83 LYS A N 1
ATOM 667 C CA . LYS A 1 83 ? -10.073 13.298 -20.057 1.00 78.12 83 LYS A CA 1
ATOM 668 C C . LYS A 1 83 ? -10.310 12.954 -21.533 1.00 78.12 83 LYS A C 1
ATOM 670 O O . LYS A 1 83 ? -11.082 13.640 -22.204 1.00 78.12 83 LYS A O 1
ATOM 675 N N . ALA A 1 84 ? -9.639 11.935 -22.071 1.00 77.44 84 ALA A N 1
ATOM 676 C CA . ALA A 1 84 ? -9.832 11.521 -23.452 1.00 77.44 84 ALA A CA 1
ATOM 677 C C . ALA A 1 84 ? -11.276 11.041 -23.684 1.00 77.44 84 ALA A C 1
ATOM 679 O O . ALA A 1 84 ? -11.824 10.264 -22.903 1.00 77.44 84 ALA A O 1
ATOM 680 N N . LYS A 1 85 ? -11.878 11.442 -24.815 1.00 76.06 85 LYS A N 1
ATOM 681 C CA . LYS A 1 85 ? -13.251 11.051 -25.200 1.00 76.06 85 LYS A CA 1
ATOM 682 C C . LYS A 1 85 ? -13.463 9.529 -25.263 1.00 76.06 85 LYS A C 1
ATOM 684 O O . LYS A 1 85 ? -14.595 9.072 -25.199 1.00 76.06 85 LYS A O 1
ATOM 689 N N . SER A 1 86 ? -12.388 8.747 -25.400 1.00 82.62 86 SER A N 1
ATOM 690 C CA . SER A 1 86 ? -12.407 7.281 -25.473 1.00 82.62 86 SER A CA 1
ATOM 691 C C . SER A 1 86 ? -11.569 6.645 -24.356 1.00 82.62 86 SER A C 1
ATOM 693 O O . SER A 1 86 ? -10.684 5.831 -24.604 1.00 82.62 86 SER A O 1
ATOM 695 N N . TYR A 1 87 ? -11.854 7.012 -23.107 1.00 80.69 87 TYR A N 1
ATOM 696 C CA . TYR A 1 87 ? -11.162 6.509 -21.913 1.00 80.69 87 TYR A CA 1
ATOM 697 C C . TYR A 1 87 ? -11.030 4.974 -21.862 1.00 80.69 87 TYR A C 1
ATOM 699 O O . TYR A 1 87 ? -9.967 4.442 -21.558 1.00 80.69 87 TYR A O 1
ATOM 707 N N . GLN A 1 88 ? -12.080 4.241 -22.244 1.00 84.25 88 GLN A N 1
ATOM 708 C CA . GLN A 1 88 ? -12.065 2.771 -22.291 1.00 84.25 88 GLN A CA 1
ATOM 709 C C . GLN A 1 88 ? -11.008 2.222 -23.263 1.00 84.25 88 GLN A C 1
ATOM 711 O O . GLN A 1 88 ? -10.345 1.225 -22.974 1.00 84.25 88 GLN A O 1
ATOM 716 N N . ARG A 1 89 ? -10.826 2.878 -24.417 1.00 87.38 89 ARG A N 1
ATOM 717 C CA . ARG A 1 89 ? -9.821 2.490 -25.412 1.00 87.38 89 ARG A CA 1
ATOM 718 C C . ARG A 1 89 ? -8.411 2.791 -24.917 1.00 87.38 89 ARG A C 1
ATOM 720 O O . ARG A 1 89 ? -7.518 1.983 -25.158 1.00 87.38 89 ARG A O 1
ATOM 727 N N . GLU A 1 90 ? -8.230 3.904 -24.208 1.00 87.50 90 GLU A N 1
ATOM 728 C CA . GLU A 1 90 ? -6.957 4.244 -23.566 1.00 87.50 90 GLU A CA 1
ATOM 729 C C . GLU A 1 90 ? -6.567 3.205 -22.508 1.00 87.50 90 GLU A C 1
ATOM 731 O O . GLU A 1 90 ? -5.450 2.698 -22.527 1.00 87.50 90 GLU A O 1
ATOM 736 N N . TYR A 1 91 ? -7.503 2.770 -21.662 1.00 88.31 91 TYR A N 1
ATOM 737 C CA . TYR A 1 91 ? -7.246 1.684 -20.708 1.00 88.31 91 TYR A CA 1
ATOM 738 C C . TYR A 1 91 ? -6.910 0.357 -21.389 1.00 88.31 91 TYR A C 1
ATOM 740 O O . TYR A 1 91 ? -5.972 -0.333 -20.990 1.00 88.31 91 TYR A O 1
ATOM 748 N N . LEU A 1 92 ? -7.634 -0.007 -22.450 1.00 89.38 92 LEU A N 1
ATOM 749 C CA . LEU A 1 92 ? -7.349 -1.233 -23.196 1.00 89.38 92 LEU A CA 1
ATOM 750 C C . LEU A 1 92 ? -5.939 -1.211 -23.808 1.00 89.38 92 LEU A C 1
ATOM 752 O O . LEU A 1 92 ? -5.224 -2.213 -23.791 1.00 89.38 92 LEU A O 1
ATOM 756 N N . ASN A 1 93 ? -5.538 -0.073 -24.363 1.00 89.75 93 ASN A N 1
ATOM 757 C CA . ASN A 1 93 ? -4.221 0.116 -24.957 1.00 89.75 93 ASN A CA 1
ATOM 758 C C . ASN A 1 93 ? -3.107 0.164 -23.898 1.00 89.75 93 ASN A C 1
ATOM 760 O O . ASN A 1 93 ? -2.033 -0.399 -24.135 1.00 89.75 93 ASN A O 1
ATOM 764 N N . LEU A 1 94 ? -3.367 0.758 -22.729 1.00 91.25 94 LEU A N 1
ATOM 765 C CA . LEU A 1 94 ? -2.471 0.706 -21.575 1.00 91.25 94 LEU A CA 1
ATOM 766 C C . LEU A 1 94 ? -2.240 -0.745 -21.145 1.00 91.25 94 LEU A C 1
ATOM 768 O O . LEU A 1 94 ? -1.096 -1.193 -21.109 1.00 91.25 94 LEU A O 1
ATOM 772 N N . ASN A 1 95 ? -3.313 -1.515 -20.950 1.00 91.06 95 ASN A N 1
ATOM 773 C CA . ASN A 1 95 ? -3.230 -2.932 -20.586 1.00 91.06 95 ASN A CA 1
ATOM 774 C C . ASN A 1 95 ? -2.446 -3.744 -21.623 1.00 91.06 95 ASN A C 1
ATOM 776 O O . ASN A 1 95 ? -1.578 -4.533 -21.264 1.00 91.06 95 ASN A O 1
ATOM 780 N N . ARG A 1 96 ? -2.662 -3.504 -22.923 1.00 91.44 96 ARG A N 1
ATOM 781 C CA . ARG A 1 96 ? -1.868 -4.133 -23.998 1.00 91.44 96 ARG A CA 1
ATOM 782 C C . ARG A 1 96 ? -0.388 -3.752 -23.956 1.00 91.44 96 ARG A C 1
ATOM 784 O O . ARG A 1 96 ? 0.462 -4.538 -24.371 1.00 91.44 96 ARG A O 1
ATOM 791 N N . THR A 1 97 ? -0.076 -2.542 -23.503 1.00 92.56 97 THR A N 1
ATOM 792 C CA . THR A 1 97 ? 1.304 -2.063 -23.363 1.00 92.56 97 THR A CA 1
ATOM 793 C C . THR A 1 97 ? 1.977 -2.65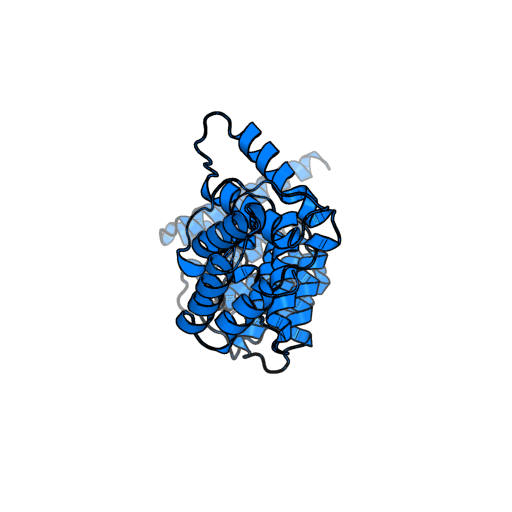9 -22.124 1.00 92.56 97 THR A C 1
ATOM 795 O O . THR A 1 97 ? 3.170 -2.956 -22.180 1.00 92.56 97 THR A O 1
ATOM 798 N N . LEU A 1 98 ? 1.215 -2.889 -21.050 1.00 94.56 98 LEU A N 1
ATOM 799 C CA . LEU A 1 98 ? 1.673 -3.460 -19.781 1.00 94.56 98 LEU A CA 1
ATOM 800 C C . LEU A 1 98 ? 1.783 -4.990 -19.798 1.00 94.56 98 LEU A C 1
ATOM 802 O O . LEU A 1 98 ? 2.723 -5.520 -19.214 1.00 94.56 98 LEU A O 1
ATOM 806 N N . ALA A 1 99 ? 0.888 -5.697 -20.497 1.00 93.25 99 ALA A N 1
ATOM 807 C CA . ALA A 1 99 ? 0.818 -7.164 -20.495 1.00 93.25 99 ALA A CA 1
ATOM 808 C C . ALA A 1 99 ? 2.173 -7.868 -20.730 1.00 93.25 99 ALA A C 1
ATOM 810 O O . ALA A 1 99 ? 2.515 -8.759 -19.951 1.00 93.25 99 ALA A O 1
ATOM 811 N N . PRO A 1 100 ? 3.027 -7.430 -21.684 1.00 93.44 100 PRO A N 1
ATOM 812 C CA . PRO A 1 100 ? 4.339 -8.044 -21.870 1.00 93.44 100 PRO A CA 1
ATOM 813 C C . PRO A 1 100 ? 5.224 -8.025 -20.617 1.00 93.44 100 PRO A C 1
ATOM 815 O O . PRO A 1 100 ? 6.007 -8.946 -20.433 1.00 93.44 100 PRO A O 1
ATOM 818 N N . PHE A 1 101 ? 5.125 -7.012 -19.750 1.00 93.88 101 PHE A N 1
ATOM 819 C CA . PHE A 1 101 ? 5.939 -6.944 -18.530 1.00 93.88 101 PHE A CA 1
ATOM 820 C C . PHE A 1 101 ? 5.543 -8.018 -17.509 1.00 93.88 101 PHE A C 1
ATOM 822 O O . PHE A 1 101 ? 6.393 -8.502 -16.768 1.00 93.88 101 PHE A O 1
ATOM 829 N N . LEU A 1 102 ? 4.276 -8.438 -17.510 1.00 91.00 102 LEU A N 1
ATOM 830 C CA . LEU A 1 102 ? 3.777 -9.494 -16.631 1.00 91.00 102 LEU A CA 1
ATOM 831 C C . LEU A 1 102 ? 4.082 -10.900 -17.167 1.00 91.00 102 LEU A C 1
ATOM 833 O O . LEU A 1 102 ? 4.273 -11.825 -16.379 1.00 91.00 102 LEU A O 1
ATOM 837 N N . GLU A 1 103 ? 4.119 -11.056 -18.491 1.00 90.75 103 GLU A N 1
ATOM 838 C CA . GLU A 1 103 ? 4.161 -12.360 -19.166 1.00 90.75 103 GLU A CA 1
ATOM 839 C C . GLU A 1 103 ? 5.555 -12.740 -19.689 1.00 90.75 103 GLU A C 1
ATOM 841 O O . GLU A 1 103 ? 5.906 -13.920 -19.705 1.00 90.75 103 GLU A O 1
ATOM 846 N N . ASP A 1 104 ? 6.363 -11.768 -20.124 1.00 90.88 104 ASP A N 1
ATOM 847 C CA . ASP A 1 104 ? 7.649 -12.014 -20.780 1.00 90.88 104 ASP A CA 1
ATOM 848 C C . ASP A 1 104 ? 8.804 -12.071 -19.760 1.00 90.88 104 ASP A C 1
ATOM 850 O O . ASP A 1 104 ? 9.109 -11.063 -19.106 1.00 90.88 104 ASP A O 1
ATOM 854 N N . PRO A 1 105 ? 9.526 -13.204 -19.645 1.00 87.50 105 PRO A N 1
ATOM 855 C CA . PRO A 1 105 ? 10.671 -13.323 -18.744 1.00 87.50 105 PRO A CA 1
ATOM 856 C C . PRO A 1 105 ? 11.765 -12.274 -18.982 1.00 87.50 105 PRO A C 1
ATOM 858 O O . PRO A 1 105 ? 12.438 -11.878 -18.031 1.00 87.50 105 PRO A O 1
ATOM 861 N N . GLU A 1 106 ? 11.935 -11.789 -20.219 1.00 85.88 106 GLU A N 1
ATOM 862 C CA . GLU A 1 106 ? 12.935 -10.762 -20.552 1.00 85.88 106 GLU A CA 1
ATOM 863 C C . GLU A 1 106 ? 12.607 -9.382 -19.962 1.00 85.88 106 GLU A C 1
ATOM 865 O O . GLU A 1 106 ? 13.495 -8.534 -19.833 1.00 85.88 106 GLU A O 1
ATOM 870 N N . LEU A 1 107 ? 11.339 -9.148 -19.60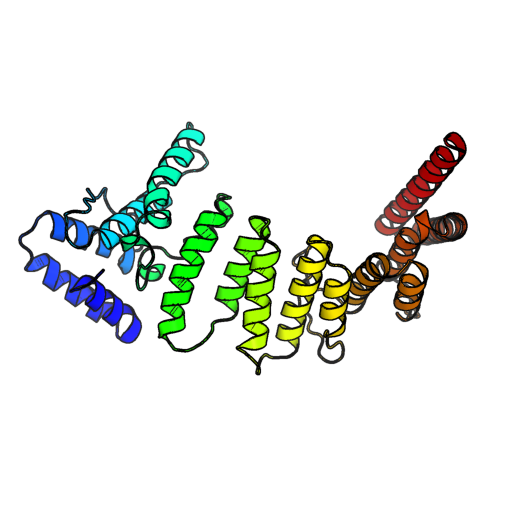8 1.00 90.00 107 LEU A N 1
ATOM 871 C CA . LEU A 1 107 ? 10.841 -7.890 -19.048 1.00 90.00 107 LEU A CA 1
ATOM 872 C C . LEU A 1 107 ? 10.651 -7.946 -17.529 1.00 90.00 107 LEU A C 1
ATOM 874 O O . LEU A 1 107 ? 10.485 -6.902 -16.902 1.00 90.00 107 LEU A O 1
ATOM 878 N N . LYS A 1 108 ? 10.773 -9.136 -16.928 1.00 84.44 108 LYS A N 1
ATOM 879 C CA . LYS A 1 108 ? 10.644 -9.357 -15.480 1.00 84.44 108 LYS A CA 1
ATOM 880 C C . LYS A 1 108 ? 11.684 -8.598 -14.650 1.00 84.44 108 LYS A C 1
ATOM 882 O O . LYS A 1 108 ? 11.481 -8.378 -13.460 1.00 84.44 108 LYS A O 1
ATOM 887 N N . TYR A 1 109 ? 12.814 -8.227 -15.250 1.00 84.31 109 TYR A N 1
ATOM 888 C CA . TYR A 1 109 ? 13.851 -7.449 -14.584 1.00 84.31 109 TYR A CA 1
ATOM 889 C C . TYR A 1 109 ? 14.400 -6.354 -15.495 1.00 84.31 109 TYR A C 1
ATOM 891 O O . TYR A 1 109 ? 15.007 -6.617 -16.536 1.00 84.31 109 TYR A O 1
ATOM 899 N N . ILE A 1 110 ? 14.209 -5.106 -15.071 1.00 89.19 110 ILE A N 1
ATOM 900 C CA . ILE A 1 110 ? 14.664 -3.914 -15.783 1.00 89.19 110 ILE A CA 1
ATOM 901 C C . ILE A 1 110 ? 15.567 -3.124 -14.831 1.00 89.19 110 ILE A C 1
ATOM 903 O O . ILE A 1 110 ? 15.059 -2.417 -13.958 1.00 89.19 110 ILE A O 1
ATOM 907 N N . PRO A 1 111 ? 16.901 -3.248 -14.969 1.00 84.38 111 PRO A N 1
ATOM 908 C CA . PRO A 1 111 ? 17.841 -2.526 -14.124 1.00 84.38 111 PRO A CA 1
ATOM 909 C C . PRO A 1 111 ? 17.620 -1.020 -14.220 1.00 84.38 111 PRO A C 1
ATOM 911 O O . PRO A 1 111 ? 17.498 -0.485 -15.324 1.00 84.38 111 PRO A O 1
ATOM 914 N N . PHE A 1 112 ? 17.636 -0.339 -13.073 1.00 86.50 112 PHE A N 1
ATOM 915 C CA . PHE A 1 112 ? 17.544 1.123 -12.999 1.00 86.50 112 PHE A CA 1
ATOM 916 C C . PHE A 1 112 ? 16.298 1.694 -13.694 1.00 86.50 112 PHE A C 1
ATOM 918 O O . PHE A 1 112 ? 16.341 2.784 -14.265 1.00 86.50 112 PHE A O 1
ATOM 925 N N . LEU A 1 113 ? 15.182 0.957 -13.647 1.00 91.56 113 LEU A N 1
ATOM 926 C CA . LEU A 1 113 ? 13.903 1.365 -14.231 1.00 91.56 113 LEU A CA 1
ATOM 927 C C . LEU A 1 113 ? 13.486 2.783 -13.812 1.00 91.56 113 LEU A C 1
ATOM 929 O O . LEU A 1 113 ? 13.000 3.535 -14.654 1.00 91.56 113 LEU A O 1
ATOM 933 N N . SER A 1 114 ? 13.728 3.162 -12.554 1.00 90.56 114 SER A N 1
ATOM 934 C CA . SER A 1 114 ? 13.409 4.487 -12.001 1.00 90.56 114 SER A CA 1
ATOM 935 C C . SER A 1 114 ? 14.079 5.652 -12.737 1.00 90.56 114 SER A C 1
ATOM 937 O O . SER A 1 114 ? 13.544 6.758 -12.725 1.00 90.56 114 SER A O 1
ATOM 939 N N . ASN A 1 115 ? 15.202 5.417 -13.427 1.00 90.94 115 ASN A N 1
ATOM 940 C CA . ASN A 1 115 ? 15.854 6.433 -14.260 1.00 90.94 115 ASN A CA 1
ATOM 941 C C . ASN A 1 115 ? 15.108 6.674 -15.577 1.00 90.94 115 ASN A C 1
ATOM 943 O O . ASN A 1 115 ? 15.263 7.730 -16.187 1.00 90.94 115 ASN A O 1
ATOM 947 N N . ILE A 1 116 ? 14.316 5.697 -16.028 1.00 92.75 116 ILE A N 1
ATOM 948 C CA . ILE A 1 116 ? 13.532 5.779 -17.261 1.00 92.75 116 ILE A CA 1
ATOM 949 C C . ILE A 1 116 ? 12.099 6.199 -16.935 1.00 92.75 116 ILE A C 1
ATOM 951 O O . ILE A 1 116 ? 11.611 7.161 -17.521 1.00 92.75 116 ILE A O 1
ATOM 955 N N . ILE A 1 117 ? 11.427 5.522 -16.002 1.00 93.69 117 ILE A N 1
ATOM 956 C CA . ILE A 1 117 ? 10.061 5.844 -15.571 1.00 93.69 117 ILE A CA 1
ATOM 957 C C . ILE A 1 117 ? 10.067 6.010 -14.056 1.00 93.69 117 ILE A C 1
ATOM 959 O O . ILE A 1 117 ? 10.114 5.036 -13.303 1.00 93.69 117 ILE A O 1
ATOM 963 N N . TYR A 1 118 ? 10.070 7.265 -13.623 1.00 89.69 118 TYR A N 1
ATOM 964 C CA . TYR A 1 118 ? 10.018 7.617 -12.212 1.00 89.69 118 TYR A CA 1
ATOM 965 C C . TYR A 1 118 ? 8.610 7.349 -11.663 1.00 89.69 118 TYR A C 1
ATOM 967 O O . TYR A 1 118 ? 7.643 7.616 -12.360 1.00 89.69 118 TYR A O 1
ATOM 975 N N . ASN A 1 119 ? 8.498 6.810 -10.445 1.00 90.50 119 ASN A N 1
ATOM 976 C CA . ASN A 1 119 ? 7.222 6.539 -9.761 1.00 90.50 119 ASN A CA 1
ATOM 977 C C . ASN A 1 119 ? 6.180 5.715 -10.546 1.00 90.50 119 ASN A C 1
ATOM 979 O O . ASN A 1 119 ? 4.998 5.764 -10.227 1.00 90.50 119 ASN A O 1
ATOM 983 N N . ILE A 1 120 ? 6.605 4.882 -11.504 1.00 94.69 120 ILE A N 1
ATOM 984 C CA . ILE A 1 120 ? 5.698 4.039 -12.306 1.00 94.69 120 ILE A CA 1
ATOM 985 C C . ILE A 1 120 ? 4.693 3.233 -11.466 1.00 94.69 120 ILE A C 1
ATOM 987 O O . ILE A 1 120 ? 3.544 3.077 -11.863 1.00 94.69 120 ILE A O 1
ATOM 991 N N . ALA A 1 121 ? 5.106 2.713 -10.308 1.00 96.31 121 ALA A N 1
ATOM 992 C CA . ALA A 1 121 ? 4.212 1.941 -9.453 1.00 96.31 121 ALA A CA 1
ATOM 993 C C . ALA A 1 121 ? 3.122 2.817 -8.810 1.00 96.31 121 ALA A C 1
ATOM 995 O O . ALA A 1 121 ? 1.981 2.373 -8.723 1.00 96.31 121 ALA A O 1
ATOM 996 N N . ASP A 1 122 ? 3.451 4.056 -8.424 1.00 95.06 122 ASP A N 1
ATOM 997 C CA . ASP A 1 122 ? 2.472 5.015 -7.900 1.00 95.06 122 ASP A CA 1
ATOM 998 C C . ASP A 1 122 ? 1.476 5.409 -9.000 1.00 95.06 122 ASP A C 1
ATOM 1000 O O . ASP A 1 122 ? 0.271 5.304 -8.790 1.00 95.06 122 ASP A O 1
ATOM 1004 N N . GLU A 1 123 ? 1.967 5.757 -10.198 1.00 93.81 123 GLU A N 1
ATOM 1005 C CA . GLU A 1 123 ? 1.118 6.119 -11.345 1.00 93.81 123 GLU A CA 1
ATOM 1006 C C . GLU A 1 123 ? 0.129 4.995 -11.696 1.00 93.81 123 GLU A C 1
ATOM 1008 O O . GLU A 1 123 ? -1.056 5.235 -11.915 1.00 93.81 123 GLU A O 1
ATOM 1013 N N . LEU A 1 124 ? 0.588 3.740 -11.711 1.00 95.06 124 LEU A N 1
ATOM 1014 C CA . LEU A 1 124 ? -0.276 2.590 -11.988 1.00 95.06 124 LEU A CA 1
ATOM 1015 C C . LEU A 1 124 ? -1.291 2.341 -10.865 1.00 95.06 124 LEU A C 1
ATOM 1017 O O . LEU A 1 124 ? -2.441 2.005 -11.148 1.00 95.06 124 LEU A O 1
ATOM 1021 N N . ALA A 1 125 ? -0.898 2.526 -9.604 1.00 95.25 125 ALA A N 1
ATOM 1022 C CA . ALA A 1 125 ? -1.806 2.396 -8.469 1.00 95.25 125 ALA A CA 1
ATOM 1023 C C . ALA A 1 125 ? -2.920 3.455 -8.503 1.00 95.25 125 ALA A C 1
ATOM 1025 O O . ALA A 1 125 ? -4.079 3.115 -8.268 1.00 95.25 125 ALA A O 1
ATOM 1026 N N . GLU A 1 126 ? -2.600 4.702 -8.861 1.00 91.69 126 GLU A N 1
ATOM 1027 C CA . GLU A 1 126 ? -3.580 5.785 -9.040 1.00 91.69 126 GLU A CA 1
ATOM 1028 C C . GLU A 1 126 ? -4.584 5.493 -10.168 1.00 91.69 126 GLU A C 1
ATOM 1030 O O . GLU A 1 126 ? -5.752 5.871 -10.079 1.00 91.69 126 GLU A O 1
ATOM 1035 N N . LEU A 1 127 ? -4.161 4.754 -11.199 1.00 90.56 127 LEU A N 1
ATOM 1036 C CA . LEU A 1 127 ? -5.028 4.258 -12.276 1.00 90.56 127 LEU A CA 1
ATOM 1037 C C . LEU A 1 127 ? -5.827 2.995 -11.894 1.00 90.56 127 LEU A C 1
ATOM 1039 O O . LEU A 1 127 ? -6.548 2.441 -12.725 1.00 90.56 127 LEU A O 1
ATOM 1043 N N . GLY A 1 128 ? -5.707 2.508 -10.655 1.00 91.56 128 GLY A N 1
ATOM 1044 C CA . GLY A 1 128 ? -6.380 1.296 -10.178 1.00 91.56 128 GLY A CA 1
ATOM 1045 C C . GLY A 1 128 ? -5.736 -0.018 -10.642 1.00 91.56 128 GLY A C 1
ATOM 1046 O O . GLY A 1 128 ? -6.314 -1.088 -10.451 1.00 91.56 128 GLY A O 1
ATOM 1047 N N . LEU A 1 129 ? -4.535 0.032 -11.223 1.00 94.25 129 LEU A N 1
ATOM 1048 C CA . LEU A 1 129 ? -3.779 -1.120 -11.730 1.00 94.25 129 LEU A CA 1
ATOM 1049 C C . LEU A 1 129 ? -2.842 -1.671 -10.643 1.00 94.25 129 LEU A C 1
ATOM 1051 O O . LEU A 1 129 ? -1.614 -1.646 -10.751 1.00 94.25 129 LEU A O 1
ATOM 1055 N N . SER A 1 130 ? -3.432 -2.138 -9.539 1.00 95.94 130 SER A N 1
ATOM 1056 C CA . SER A 1 130 ? -2.694 -2.554 -8.336 1.00 95.94 130 SER A CA 1
ATOM 1057 C C . SER A 1 130 ? -1.756 -3.744 -8.571 1.00 95.94 130 SER A C 1
ATOM 1059 O O . SER A 1 130 ? -0.662 -3.790 -8.006 1.00 95.94 130 SER A O 1
ATOM 1061 N N . ARG A 1 131 ? -2.127 -4.694 -9.439 1.00 94.94 131 ARG A N 1
ATOM 1062 C CA . ARG A 1 131 ? -1.291 -5.864 -9.768 1.00 94.94 131 ARG A CA 1
ATOM 1063 C C . ARG A 1 131 ? -0.026 -5.458 -10.518 1.00 94.94 131 ARG A C 1
ATOM 1065 O O . ARG A 1 131 ? 1.062 -5.955 -10.223 1.00 94.94 131 ARG A O 1
ATOM 1072 N N . GLU A 1 132 ? -0.162 -4.539 -11.462 1.00 95.62 132 GLU A N 1
ATOM 1073 C CA . GLU A 1 132 ? 0.931 -3.971 -12.237 1.00 95.62 132 GLU A CA 1
ATOM 1074 C C . GLU A 1 132 ? 1.817 -3.095 -11.347 1.00 95.62 132 GLU A C 1
ATOM 1076 O O . GLU A 1 132 ? 3.041 -3.227 -11.397 1.00 95.62 132 GLU A O 1
ATOM 1081 N N . ALA A 1 133 ? 1.226 -2.289 -10.457 1.00 97.31 133 ALA A N 1
ATOM 1082 C CA . ALA A 1 133 ? 1.961 -1.527 -9.447 1.00 97.31 133 ALA A CA 1
ATOM 1083 C C . ALA A 1 133 ? 2.818 -2.440 -8.552 1.00 97.31 133 ALA A C 1
ATOM 1085 O O . ALA A 1 133 ? 4.018 -2.208 -8.399 1.00 97.31 133 ALA A O 1
ATOM 1086 N N . VAL A 1 134 ? 2.250 -3.541 -8.039 1.00 97.25 134 VAL A N 1
ATOM 1087 C CA . VAL A 1 134 ? 2.990 -4.574 -7.289 1.00 97.25 134 VAL A CA 1
ATOM 1088 C C . VAL A 1 134 ? 4.146 -5.138 -8.116 1.00 97.25 134 VAL A C 1
ATOM 1090 O O . VAL A 1 134 ? 5.258 -5.292 -7.603 1.00 97.25 134 VAL A O 1
ATOM 1093 N N . HIS A 1 135 ? 3.905 -5.470 -9.386 1.00 95.38 135 HIS A N 1
ATOM 1094 C CA . HIS A 1 135 ? 4.933 -6.022 -10.265 1.00 95.38 135 HIS A CA 1
ATOM 1095 C C . HIS A 1 135 ? 6.103 -5.045 -10.451 1.00 95.38 135 HIS A C 1
ATOM 1097 O O . HIS A 1 135 ? 7.256 -5.408 -10.210 1.00 95.38 135 HIS A O 1
ATOM 1103 N N . PHE A 1 136 ? 5.821 -3.793 -10.813 1.00 96.44 136 PHE A N 1
ATOM 1104 C CA . PHE A 1 136 ? 6.861 -2.790 -11.018 1.00 96.44 136 PHE A CA 1
ATOM 1105 C C . PHE A 1 136 ? 7.571 -2.403 -9.720 1.00 96.44 136 PHE A C 1
ATOM 1107 O O . PHE A 1 136 ? 8.793 -2.255 -9.725 1.00 96.44 136 PHE A O 1
ATOM 1114 N N . GLN A 1 137 ? 6.862 -2.338 -8.591 1.00 96.19 137 GLN A N 1
ATOM 1115 C CA . GLN A 1 137 ? 7.483 -2.080 -7.293 1.00 96.19 137 GLN A CA 1
ATOM 1116 C C . GLN A 1 137 ? 8.478 -3.182 -6.907 1.00 96.19 137 GLN A C 1
ATOM 1118 O O . GLN A 1 137 ? 9.550 -2.884 -6.382 1.00 96.19 137 GLN A O 1
ATOM 1123 N N . LYS A 1 138 ? 8.193 -4.452 -7.231 1.00 94.31 138 LYS A N 1
ATOM 1124 C CA . LYS A 1 138 ? 9.166 -5.545 -7.059 1.00 94.31 138 LYS A CA 1
ATOM 1125 C C . LYS A 1 138 ? 10.419 -5.335 -7.911 1.00 94.31 138 LYS A C 1
ATOM 1127 O O . LYS A 1 138 ? 11.518 -5.550 -7.409 1.00 94.31 138 LYS A O 1
ATOM 1132 N N . ILE A 1 139 ? 10.282 -4.894 -9.166 1.00 92.38 139 ILE A N 1
ATOM 1133 C CA . ILE A 1 139 ? 11.437 -4.590 -10.036 1.00 92.38 139 ILE A CA 1
ATOM 1134 C C . ILE A 1 139 ? 12.301 -3.475 -9.429 1.00 92.38 139 ILE A C 1
ATOM 1136 O O . ILE A 1 139 ? 13.532 -3.587 -9.406 1.00 92.38 139 ILE A O 1
ATOM 1140 N N . LEU A 1 140 ? 11.663 -2.417 -8.921 1.00 92.06 140 LEU A N 1
ATOM 1141 C CA . LEU A 1 140 ? 12.345 -1.297 -8.271 1.00 92.06 140 LEU A CA 1
ATOM 1142 C C . LEU A 1 140 ? 13.105 -1.758 -7.020 1.00 92.06 140 LEU A C 1
ATOM 1144 O O . LEU A 1 140 ? 14.305 -1.510 -6.920 1.00 92.06 140 LEU A O 1
ATOM 1148 N N . ILE A 1 141 ? 12.457 -2.534 -6.145 1.00 91.69 141 ILE A N 1
ATOM 1149 C CA . ILE A 1 141 ? 13.081 -3.101 -4.939 1.00 91.69 141 ILE A CA 1
ATOM 1150 C C . ILE A 1 141 ? 14.291 -3.977 -5.280 1.00 91.69 141 ILE A C 1
ATOM 1152 O O . ILE A 1 141 ? 15.315 -3.886 -4.609 1.00 91.69 141 ILE A O 1
ATOM 1156 N N . ILE A 1 142 ? 14.219 -4.816 -6.324 1.00 88.25 142 ILE A N 1
ATOM 1157 C CA . ILE A 1 142 ? 15.376 -5.632 -6.734 1.00 88.25 142 ILE A CA 1
ATOM 1158 C C . ILE A 1 142 ? 16.561 -4.726 -7.087 1.00 88.25 142 ILE A C 1
ATOM 1160 O O . ILE A 1 142 ? 17.683 -5.012 -6.675 1.00 88.25 142 ILE A O 1
ATOM 1164 N N . SER A 1 143 ? 16.316 -3.628 -7.810 1.00 80.50 143 SER A N 1
ATOM 1165 C CA . SER A 1 143 ? 17.366 -2.669 -8.177 1.00 80.50 143 SER A CA 1
ATOM 1166 C C . SER A 1 143 ? 17.949 -1.949 -6.956 1.00 80.50 143 SER A C 1
ATOM 1168 O O . SER A 1 143 ? 19.158 -1.752 -6.885 1.00 80.50 143 SER A O 1
ATOM 1170 N N . GLU A 1 144 ? 17.115 -1.584 -5.982 1.00 83.00 144 GLU A N 1
ATOM 1171 C CA . GLU A 1 144 ? 17.537 -0.946 -4.727 1.00 83.00 144 GLU A CA 1
ATOM 1172 C C . GLU A 1 144 ? 18.364 -1.890 -3.847 1.00 83.00 144 GLU A C 1
ATOM 1174 O O . GLU A 1 144 ? 19.411 -1.506 -3.316 1.00 83.00 144 GLU A O 1
ATOM 1179 N N . ASN A 1 145 ? 17.945 -3.153 -3.752 1.00 82.50 145 ASN A N 1
ATOM 1180 C CA . ASN A 1 145 ? 18.618 -4.181 -2.964 1.00 82.50 145 ASN A CA 1
ATOM 1181 C C . ASN A 1 145 ? 20.001 -4.555 -3.512 1.00 82.50 145 ASN A C 1
ATOM 1183 O O . ASN A 1 145 ? 20.787 -5.151 -2.778 1.00 82.50 145 ASN A O 1
ATOM 1187 N N . LEU A 1 146 ? 20.354 -4.166 -4.745 1.00 75.31 146 LEU A N 1
ATOM 1188 C CA . LEU A 1 146 ? 21.735 -4.275 -5.237 1.00 75.31 146 LEU A CA 1
ATOM 1189 C C . LEU A 1 146 ? 22.730 -3.497 -4.359 1.00 75.31 146 LEU A C 1
ATOM 1191 O O . LEU A 1 146 ? 23.912 -3.824 -4.346 1.00 75.31 146 LEU A O 1
ATOM 1195 N N . SER A 1 147 ? 22.261 -2.496 -3.605 1.00 68.94 147 SER A N 1
ATOM 1196 C CA . SER A 1 147 ? 23.059 -1.780 -2.599 1.00 68.94 147 SER A CA 1
ATOM 1197 C C . SER A 1 147 ? 23.292 -2.574 -1.301 1.00 68.94 147 SER A C 1
ATOM 1199 O O . SER A 1 147 ? 24.008 -2.107 -0.416 1.00 68.94 147 SER A O 1
ATOM 1201 N N . GLY A 1 148 ? 22.673 -3.752 -1.157 1.00 70.38 148 GLY A N 1
ATOM 1202 C CA . GLY A 1 148 ? 22.752 -4.609 0.029 1.00 70.38 148 GLY A CA 1
ATOM 1203 C C . GLY A 1 148 ? 21.909 -4.140 1.220 1.00 70.38 148 GLY A C 1
ATOM 1204 O O . GLY A 1 148 ? 22.001 -4.729 2.295 1.00 70.38 148 GLY A O 1
ATOM 1205 N N . ARG A 1 149 ? 21.092 -3.087 1.069 1.00 74.50 149 ARG A N 1
ATOM 1206 C CA . ARG A 1 149 ? 20.275 -2.521 2.153 1.00 74.50 149 ARG A CA 1
ATOM 1207 C C . ARG A 1 149 ? 18.786 -2.619 1.844 1.00 74.50 149 ARG A C 1
ATOM 1209 O O . ARG A 1 149 ? 18.337 -2.149 0.807 1.00 74.50 149 ARG A O 1
ATOM 1216 N N . VAL A 1 150 ? 18.015 -3.134 2.802 1.00 80.19 150 VAL A N 1
ATOM 1217 C CA . VAL A 1 150 ? 16.546 -3.096 2.758 1.00 80.19 150 VAL A CA 1
ATOM 1218 C C . VAL A 1 150 ? 16.073 -1.664 3.006 1.00 80.19 150 VAL A C 1
ATOM 1220 O O . VAL A 1 150 ? 16.339 -1.089 4.071 1.00 80.19 150 VAL A O 1
ATOM 1223 N N . ILE A 1 151 ? 15.354 -1.098 2.038 1.00 85.50 151 ILE A N 1
ATOM 1224 C CA . ILE A 1 151 ? 14.746 0.233 2.122 1.00 85.50 151 ILE A CA 1
ATOM 1225 C C . ILE A 1 151 ? 13.291 0.079 2.578 1.00 85.50 151 ILE A C 1
ATOM 1227 O O . ILE A 1 151 ? 12.418 -0.243 1.777 1.00 85.50 151 ILE A O 1
ATOM 1231 N N . GLY A 1 152 ? 13.020 0.311 3.869 1.00 86.62 152 GLY A N 1
ATOM 1232 C CA . GLY A 1 152 ? 11.692 0.094 4.471 1.00 86.62 152 GLY A CA 1
ATOM 1233 C C . GLY A 1 152 ? 10.552 0.786 3.715 1.00 86.62 152 GLY A C 1
ATOM 1234 O O . GLY A 1 152 ? 9.540 0.158 3.426 1.00 86.62 152 GLY A O 1
ATOM 1235 N N . TYR A 1 153 ? 10.772 2.027 3.274 1.00 90.25 153 TYR A N 1
ATOM 1236 C CA . TYR A 1 153 ? 9.797 2.801 2.501 1.00 90.25 153 TYR A CA 1
ATOM 1237 C C . TYR A 1 153 ? 9.311 2.087 1.224 1.00 90.25 153 TYR A C 1
ATOM 1239 O O . TYR A 1 153 ? 8.111 2.036 0.957 1.00 90.25 153 TYR A O 1
ATOM 1247 N N . SER A 1 154 ? 10.218 1.484 0.451 1.00 92.75 154 SER A N 1
ATOM 1248 C CA . SER A 1 154 ? 9.870 0.781 -0.791 1.00 92.75 154 SER A CA 1
ATOM 1249 C C . SER A 1 154 ? 9.056 -0.487 -0.533 1.00 92.75 154 SER A C 1
ATOM 1251 O O . SER A 1 154 ? 8.163 -0.825 -1.312 1.00 92.75 154 SER A O 1
ATOM 1253 N N . TYR A 1 155 ? 9.330 -1.177 0.574 1.00 94.94 155 TYR A N 1
ATOM 1254 C CA . TYR A 1 155 ? 8.551 -2.335 1.006 1.00 94.94 155 TYR A CA 1
ATOM 1255 C C . TYR A 1 155 ? 7.186 -1.913 1.565 1.00 94.94 155 TYR A C 1
ATOM 1257 O O . TYR A 1 155 ? 6.187 -2.561 1.271 1.00 94.94 155 TYR A O 1
ATOM 1265 N N . GLU A 1 156 ? 7.091 -0.796 2.288 1.00 94.12 156 GLU A N 1
ATOM 1266 C CA . GLU A 1 156 ? 5.797 -0.247 2.709 1.00 94.12 156 GLU A CA 1
ATOM 1267 C C . GLU A 1 156 ? 4.915 0.135 1.514 1.00 94.12 156 GLU A C 1
ATOM 1269 O O . GLU A 1 156 ? 3.720 -0.157 1.536 1.00 94.12 156 GLU A O 1
ATOM 1274 N N . LYS A 1 157 ? 5.490 0.719 0.450 1.00 95.00 157 LYS A N 1
ATOM 1275 C CA . LYS A 1 157 ? 4.773 0.942 -0.819 1.00 95.00 157 LYS A CA 1
ATOM 1276 C C . LYS A 1 157 ? 4.274 -0.364 -1.425 1.00 95.00 157 LYS A C 1
ATOM 1278 O O . LYS A 1 157 ? 3.111 -0.463 -1.800 1.00 95.00 157 LYS A O 1
ATOM 1283 N N . LEU A 1 158 ? 5.127 -1.388 -1.474 1.00 97.19 158 LEU A N 1
ATOM 1284 C CA . LEU A 1 158 ? 4.731 -2.707 -1.968 1.00 97.19 158 LEU A CA 1
ATOM 1285 C C . LEU A 1 158 ? 3.560 -3.287 -1.158 1.00 97.19 158 LEU A C 1
ATOM 1287 O O . LEU A 1 158 ? 2.608 -3.795 -1.748 1.00 97.19 158 LEU A O 1
ATOM 1291 N N . ALA A 1 159 ? 3.609 -3.187 0.172 1.00 96.75 159 ALA A N 1
ATOM 1292 C CA . ALA A 1 159 ? 2.520 -3.617 1.045 1.00 96.75 159 ALA A CA 1
ATOM 1293 C C . ALA A 1 159 ? 1.232 -2.821 0.791 1.00 96.75 159 ALA A C 1
ATOM 1295 O O . ALA A 1 159 ? 0.154 -3.407 0.728 1.00 96.75 159 ALA A O 1
ATOM 1296 N N . TYR A 1 160 ? 1.341 -1.507 0.587 1.00 94.75 160 TYR A N 1
ATOM 1297 C CA . TYR A 1 160 ? 0.209 -0.659 0.225 1.00 94.75 160 TYR A CA 1
ATOM 1298 C C . TYR A 1 160 ? -0.433 -1.084 -1.104 1.00 94.75 160 TYR A C 1
ATOM 1300 O O . TYR A 1 160 ? -1.653 -1.213 -1.170 1.00 94.75 160 TYR A O 1
ATOM 1308 N N . TYR A 1 161 ? 0.356 -1.385 -2.141 1.00 97.38 161 TYR A N 1
ATOM 1309 C CA . TYR A 1 161 ? -0.199 -1.834 -3.422 1.00 97.38 161 TYR A CA 1
ATOM 1310 C C . TYR A 1 161 ? -0.897 -3.199 -3.325 1.00 97.38 161 TYR A C 1
ATOM 1312 O O . TYR A 1 161 ? -1.927 -3.408 -3.965 1.00 97.38 161 TYR A O 1
ATOM 1320 N N . TYR A 1 162 ? -0.387 -4.114 -2.494 1.00 97.50 162 TYR A N 1
ATOM 1321 C CA . TYR A 1 162 ? -1.106 -5.351 -2.175 1.00 97.50 162 TYR A CA 1
ATOM 1322 C C . TYR A 1 162 ? -2.430 -5.072 -1.457 1.00 97.50 162 TYR A C 1
ATOM 1324 O O . TYR A 1 162 ? -3.453 -5.646 -1.824 1.00 97.50 162 TYR A O 1
ATOM 1332 N N . LEU A 1 163 ? -2.421 -4.159 -0.480 1.00 94.75 163 LEU A N 1
ATOM 1333 C CA . LEU A 1 163 ? -3.596 -3.789 0.306 1.00 94.75 163 LEU A CA 1
ATOM 1334 C C . LEU A 1 163 ? -4.725 -3.231 -0.571 1.00 94.75 163 LEU A C 1
ATOM 1336 O O . LEU A 1 163 ? -5.849 -3.719 -0.488 1.00 94.75 163 LEU A O 1
ATOM 1340 N N . ILE A 1 164 ? -4.438 -2.257 -1.441 1.00 94.00 164 ILE A N 1
ATOM 1341 C CA . ILE A 1 164 ? -5.454 -1.697 -2.355 1.00 94.00 164 ILE A CA 1
ATOM 1342 C C . ILE A 1 164 ? -5.930 -2.722 -3.397 1.00 94.00 164 ILE A C 1
ATOM 1344 O O . ILE A 1 164 ? -7.028 -2.598 -3.929 1.00 94.00 164 ILE A O 1
ATOM 1348 N N . GLY A 1 165 ? -5.121 -3.748 -3.682 1.00 93.44 165 GLY A N 1
ATOM 1349 C CA . GLY A 1 165 ? -5.501 -4.896 -4.504 1.00 93.44 165 GLY A CA 1
ATOM 1350 C C . GLY A 1 165 ? -6.306 -5.971 -3.764 1.00 93.44 165 GLY A C 1
ATOM 1351 O O . GLY A 1 165 ? -6.691 -6.957 -4.390 1.00 93.44 165 GLY A O 1
ATOM 1352 N N . GLY A 1 166 ? -6.552 -5.805 -2.459 1.00 94.88 166 GLY A N 1
ATOM 1353 C CA . GLY A 1 166 ? -7.275 -6.762 -1.615 1.00 94.88 166 GLY A CA 1
ATOM 1354 C C . GLY A 1 166 ? -6.456 -7.977 -1.163 1.00 94.88 166 GLY A C 1
ATOM 1355 O O . GLY A 1 166 ? -7.015 -8.904 -0.584 1.00 94.88 166 GLY A O 1
ATOM 1356 N N . ASP A 1 167 ? -5.141 -7.999 -1.400 1.00 96.88 167 ASP A N 1
ATOM 1357 C CA . ASP A 1 167 ? -4.249 -9.080 -0.966 1.00 96.88 167 ASP A CA 1
ATOM 1358 C C . ASP A 1 167 ? -3.649 -8.764 0.415 1.00 96.88 167 ASP A C 1
ATOM 1360 O O . ASP A 1 167 ? -2.479 -8.391 0.559 1.00 96.88 167 ASP A O 1
ATOM 1364 N N . PHE A 1 168 ? -4.482 -8.896 1.452 1.00 96.56 168 PHE A N 1
ATOM 1365 C CA . PHE A 1 168 ? -4.093 -8.629 2.841 1.00 96.56 168 PHE A CA 1
ATOM 1366 C C . PHE A 1 168 ? -2.930 -9.517 3.306 1.00 96.56 168 PHE A C 1
ATOM 1368 O O . PHE A 1 168 ? -2.040 -9.047 4.013 1.00 96.56 168 PHE A O 1
ATOM 1375 N N . ILE A 1 169 ? -2.897 -10.776 2.859 1.00 97.00 169 ILE A N 1
ATOM 1376 C CA . ILE A 1 169 ? -1.883 -11.763 3.249 1.00 97.00 169 ILE A CA 1
ATOM 1377 C C . ILE A 1 169 ? -0.502 -11.341 2.738 1.00 97.00 169 ILE A C 1
ATOM 1379 O O . ILE A 1 169 ? 0.482 -11.380 3.479 1.00 97.00 169 ILE A O 1
ATOM 1383 N N . SER A 1 170 ? -0.396 -10.940 1.468 1.00 97.75 170 SER A N 1
ATOM 1384 C CA . SER A 1 170 ? 0.880 -10.472 0.922 1.00 97.75 170 SER A CA 1
ATOM 1385 C C . SER A 1 170 ? 1.296 -9.127 1.513 1.00 97.75 170 SER A C 1
ATOM 1387 O O . SER A 1 170 ? 2.481 -8.941 1.794 1.00 97.75 170 SER A O 1
ATOM 1389 N N . ALA A 1 171 ? 0.349 -8.209 1.743 1.00 97.44 171 ALA A N 1
ATOM 1390 C CA . ALA A 1 171 ? 0.630 -6.925 2.384 1.00 97.44 171 ALA A CA 1
ATOM 1391 C C . ALA A 1 171 ? 1.248 -7.114 3.778 1.00 97.44 171 ALA A C 1
ATOM 1393 O O . ALA A 1 171 ? 2.293 -6.539 4.085 1.00 97.44 171 ALA A O 1
ATOM 1394 N N . GLU A 1 172 ? 0.645 -7.981 4.588 1.00 97.12 172 GLU A N 1
ATOM 1395 C CA . GLU A 1 172 ? 1.129 -8.325 5.921 1.00 97.12 172 GLU A CA 1
ATOM 1396 C C . GLU A 1 172 ? 2.534 -8.939 5.882 1.00 97.12 172 GLU A C 1
ATOM 1398 O O . GLU A 1 172 ? 3.437 -8.447 6.557 1.00 97.12 172 GLU A O 1
ATOM 1403 N N . LYS A 1 173 ? 2.757 -9.955 5.033 1.00 96.94 173 LYS A N 1
ATOM 1404 C CA . LYS A 1 173 ? 4.073 -10.605 4.879 1.00 96.94 173 LYS A CA 1
ATOM 1405 C C . LYS A 1 173 ? 5.183 -9.615 4.532 1.00 96.94 173 LYS A C 1
ATOM 1407 O O . LYS A 1 173 ? 6.312 -9.770 4.991 1.00 96.94 173 LYS A O 1
ATOM 1412 N N . VAL A 1 174 ? 4.884 -8.618 3.701 1.00 96.50 174 VAL A N 1
ATOM 1413 C CA . VAL A 1 174 ? 5.857 -7.595 3.301 1.00 96.50 174 VAL A CA 1
ATOM 1414 C C . VAL A 1 174 ? 6.209 -6.673 4.468 1.00 96.50 174 VAL A C 1
ATOM 1416 O O . VAL A 1 174 ? 7.382 -6.350 4.636 1.00 96.50 174 VAL A O 1
ATOM 1419 N N . LEU A 1 175 ? 5.238 -6.267 5.289 1.00 95.81 175 LEU A N 1
ATOM 1420 C CA . LEU A 1 175 ? 5.512 -5.442 6.471 1.00 95.81 175 LEU A CA 1
ATOM 1421 C C . LEU A 1 175 ? 6.249 -6.230 7.563 1.00 95.81 175 LEU A C 1
ATOM 1423 O O . LEU A 1 175 ? 7.196 -5.713 8.154 1.00 95.81 175 LEU A O 1
ATOM 1427 N N . ASP A 1 176 ? 5.876 -7.490 7.782 1.00 94.12 176 ASP A N 1
ATOM 1428 C CA . ASP A 1 176 ? 6.560 -8.385 8.722 1.00 94.12 176 ASP A CA 1
ATOM 1429 C C . ASP A 1 176 ? 8.021 -8.636 8.303 1.00 94.12 176 ASP A C 1
ATOM 1431 O O . ASP A 1 176 ? 8.938 -8.622 9.126 1.00 94.12 176 ASP A O 1
ATOM 1435 N N . TYR A 1 177 ? 8.276 -8.740 6.992 1.00 94.19 177 TYR A N 1
ATOM 1436 C CA . TYR A 1 177 ? 9.633 -8.799 6.446 1.00 94.19 177 TYR A CA 1
ATOM 1437 C C . TYR A 1 177 ? 10.476 -7.579 6.854 1.00 94.19 177 TYR A C 1
ATOM 1439 O O . TYR A 1 177 ? 11.649 -7.738 7.197 1.00 94.19 177 TYR A O 1
ATOM 1447 N N . ILE A 1 178 ? 9.905 -6.367 6.871 1.00 93.38 178 ILE A N 1
ATOM 1448 C CA . ILE A 1 178 ? 10.630 -5.168 7.323 1.00 93.38 178 ILE A CA 1
ATOM 1449 C C . ILE A 1 178 ? 11.045 -5.329 8.789 1.00 93.38 178 ILE A C 1
ATOM 1451 O O . ILE A 1 178 ? 12.216 -5.124 9.099 1.00 93.38 178 ILE A O 1
ATOM 1455 N N . LEU A 1 179 ? 10.126 -5.738 9.672 1.00 91.56 179 LEU A N 1
ATOM 1456 C CA . LEU A 1 179 ? 10.421 -5.948 11.095 1.00 91.56 179 LEU A CA 1
ATOM 1457 C C . LEU A 1 179 ? 11.511 -7.006 11.307 1.00 91.56 179 LEU A C 1
ATOM 1459 O O . LEU A 1 179 ? 12.424 -6.804 12.106 1.00 91.56 179 LEU A O 1
ATOM 1463 N N . LYS A 1 180 ? 11.451 -8.109 10.554 1.00 91.00 180 LYS A N 1
ATOM 1464 C CA . LYS A 1 180 ? 12.395 -9.226 10.671 1.00 91.00 180 LYS A CA 1
ATOM 1465 C C . LYS A 1 180 ? 13.810 -8.883 10.199 1.00 91.00 180 LYS A C 1
ATOM 1467 O O . LYS A 1 180 ? 14.779 -9.316 10.816 1.00 91.00 180 LYS A O 1
ATOM 1472 N N . TYR A 1 181 ? 13.942 -8.142 9.099 1.00 88.00 181 TYR A N 1
ATOM 1473 C CA . TYR A 1 181 ? 15.238 -7.882 8.453 1.00 88.00 181 TYR A CA 1
ATOM 1474 C C . TYR A 1 181 ? 15.804 -6.480 8.736 1.00 88.00 181 TYR A C 1
ATOM 1476 O O . TYR A 1 181 ? 16.872 -6.127 8.232 1.00 88.00 181 TYR A O 1
ATOM 1484 N N . ARG A 1 182 ? 15.123 -5.679 9.565 1.00 86.00 182 ARG A N 1
ATOM 1485 C CA . ARG A 1 182 ? 15.613 -4.404 10.107 1.00 86.00 182 ARG A CA 1
ATOM 1486 C C . ARG A 1 182 ? 15.420 -4.393 11.638 1.00 86.00 182 ARG A C 1
ATOM 1488 O O . ARG A 1 182 ? 14.453 -3.811 12.119 1.00 86.00 182 ARG A O 1
ATOM 1495 N N . PRO A 1 183 ? 16.318 -5.003 12.430 1.00 75.44 183 PRO A N 1
ATOM 1496 C CA . PRO A 1 183 ? 16.158 -5.050 13.890 1.00 75.44 183 PRO A CA 1
ATOM 1497 C C . PRO A 1 183 ? 16.314 -3.669 14.561 1.00 75.44 183 PRO A C 1
ATOM 1499 O O . PRO A 1 183 ? 15.594 -3.352 15.516 1.00 75.44 183 PRO A O 1
ATOM 1502 N N . ASP A 1 184 ? 17.168 -2.809 13.996 1.00 83.44 184 ASP A N 1
ATOM 1503 C CA . ASP A 1 184 ? 17.556 -1.499 14.549 1.00 83.44 184 ASP A CA 1
ATOM 1504 C C . ASP A 1 184 ? 16.583 -0.360 14.190 1.00 83.44 184 ASP A C 1
ATOM 1506 O O . ASP A 1 184 ? 16.961 0.807 14.056 1.00 83.44 184 ASP A O 1
ATOM 1510 N N . LEU A 1 185 ? 15.310 -0.682 13.952 1.00 87.81 185 LEU A N 1
ATOM 1511 C CA . LEU A 1 185 ? 14.298 0.339 13.692 1.00 87.81 185 LEU A CA 1
ATOM 1512 C C . LEU A 1 185 ? 14.020 1.149 14.959 1.00 87.81 185 LEU A C 1
ATOM 1514 O O . LEU A 1 185 ? 13.837 0.585 16.039 1.00 87.81 185 LEU A O 1
ATOM 1518 N N . ARG A 1 186 ? 13.909 2.473 14.796 1.00 90.31 186 ARG A N 1
ATOM 1519 C CA . ARG A 1 186 ? 13.406 3.370 15.844 1.00 90.31 186 ARG A CA 1
ATOM 1520 C C . ARG A 1 186 ? 12.032 2.888 16.312 1.00 90.31 186 ARG A C 1
ATOM 1522 O O . ARG A 1 186 ? 11.197 2.531 15.478 1.00 90.31 186 ARG A O 1
ATOM 1529 N N . THR A 1 187 ? 11.778 2.933 17.614 1.00 90.06 187 THR A N 1
ATOM 1530 C CA . THR A 1 187 ? 10.531 2.453 18.230 1.00 90.06 187 THR A CA 1
ATOM 1531 C C . THR A 1 187 ? 9.291 3.105 17.630 1.00 90.06 187 THR A C 1
ATOM 1533 O O . THR A 1 187 ? 8.335 2.413 17.295 1.00 90.06 187 THR A O 1
ATOM 1536 N N . SER A 1 188 ? 9.335 4.413 17.355 1.00 89.06 188 SER A N 1
ATOM 1537 C CA . SER A 1 188 ? 8.234 5.124 16.692 1.00 89.06 188 SER A CA 1
ATOM 1538 C C . SER A 1 188 ? 7.865 4.530 15.327 1.00 89.06 188 SER A C 1
ATOM 1540 O O . SER A 1 188 ? 6.690 4.448 14.976 1.00 89.06 188 SER A O 1
ATOM 1542 N N . TYR A 1 189 ? 8.853 4.051 14.568 1.00 91.00 189 TYR A N 1
ATOM 1543 C CA . TYR A 1 189 ? 8.619 3.380 13.293 1.00 91.00 189 TYR A CA 1
ATOM 1544 C C . TYR A 1 189 ? 8.144 1.932 13.476 1.00 91.00 189 TYR A C 1
ATOM 1546 O O . TYR A 1 189 ? 7.283 1.480 12.724 1.00 91.00 189 TYR A O 1
ATOM 1554 N N . LYS A 1 190 ? 8.619 1.217 14.507 1.00 93.50 190 LYS A N 1
ATOM 1555 C CA . LYS A 1 190 ? 8.058 -0.096 14.885 1.00 93.50 190 LYS A CA 1
ATOM 1556 C C . LYS A 1 190 ? 6.573 0.023 15.237 1.00 93.50 190 LYS A C 1
ATOM 1558 O O . LYS A 1 190 ? 5.773 -0.747 14.717 1.00 93.50 190 LYS A O 1
ATOM 1563 N N . ASN A 1 191 ? 6.191 1.034 16.018 1.00 94.38 191 ASN A N 1
ATOM 1564 C CA . ASN A 1 191 ? 4.791 1.319 16.342 1.00 94.38 191 ASN A CA 1
ATOM 1565 C C . ASN A 1 191 ? 3.948 1.568 15.085 1.00 94.38 191 ASN A C 1
ATOM 1567 O O . ASN A 1 191 ? 2.848 1.030 14.963 1.00 94.38 191 ASN A O 1
ATOM 1571 N N . HIS A 1 192 ? 4.476 2.326 14.119 1.00 92.44 192 HIS A N 1
ATOM 1572 C CA . HIS A 1 192 ? 3.810 2.542 12.830 1.00 92.44 192 HIS A CA 1
ATOM 1573 C C . HIS A 1 192 ? 3.568 1.232 12.068 1.00 92.44 192 HIS A C 1
ATOM 1575 O O . HIS A 1 192 ? 2.470 1.002 11.558 1.00 92.44 192 HIS A O 1
ATOM 1581 N N . LEU A 1 193 ? 4.564 0.342 12.025 1.00 94.44 193 LEU A N 1
ATOM 1582 C CA . LEU A 1 193 ? 4.435 -0.969 11.383 1.00 94.44 193 LEU A CA 1
ATOM 1583 C C . LEU A 1 193 ? 3.439 -1.874 12.120 1.00 94.44 193 LEU A C 1
ATOM 1585 O O . LEU A 1 193 ? 2.579 -2.464 11.468 1.00 94.44 193 LEU A O 1
ATOM 1589 N N . TYR A 1 194 ? 3.488 -1.946 13.453 1.00 96.00 194 TYR A N 1
ATOM 1590 C CA . TYR A 1 194 ? 2.543 -2.744 14.242 1.00 96.00 194 TYR A CA 1
ATOM 1591 C C . TYR A 1 194 ? 1.101 -2.250 14.117 1.00 96.00 194 TYR A C 1
ATOM 1593 O O . TYR A 1 194 ? 0.190 -3.069 14.005 1.00 96.00 194 TYR A O 1
ATOM 1601 N N . LEU A 1 195 ? 0.873 -0.934 14.048 1.00 95.38 195 LEU A N 1
ATOM 1602 C CA . LEU A 1 195 ? -0.460 -0.394 13.773 1.00 95.38 195 LEU A CA 1
ATOM 1603 C C . LEU A 1 195 ? -0.987 -0.832 12.405 1.00 95.38 195 LEU A C 1
ATOM 1605 O O . LEU A 1 195 ? -2.150 -1.230 12.293 1.00 95.38 195 LEU A O 1
ATOM 1609 N N . LYS A 1 196 ? -0.145 -0.778 11.366 1.00 95.56 196 LYS A N 1
ATOM 1610 C CA . LYS A 1 196 ? -0.511 -1.240 10.021 1.00 95.56 196 LYS A CA 1
ATOM 1611 C C . LYS A 1 196 ? -0.789 -2.741 10.000 1.00 95.56 196 LYS A C 1
ATOM 1613 O O . LYS A 1 196 ? -1.830 -3.142 9.494 1.00 95.56 196 LYS A O 1
ATOM 1618 N N . LEU A 1 197 ? 0.090 -3.551 10.588 1.00 97.00 197 LEU A N 1
ATOM 1619 C CA . LEU A 1 197 ? -0.060 -5.007 10.682 1.00 97.00 197 LEU A CA 1
ATOM 1620 C C . LEU A 1 197 ? -1.337 -5.402 11.428 1.00 97.00 197 LEU A C 1
ATOM 1622 O O . LEU A 1 197 ? -2.148 -6.156 10.896 1.00 97.00 197 LEU A O 1
ATOM 1626 N N . GLY A 1 198 ? -1.573 -4.823 12.609 1.00 96.62 198 GLY A N 1
ATOM 1627 C CA . GLY A 1 198 ? -2.785 -5.079 13.384 1.00 96.62 198 GLY A CA 1
ATOM 1628 C C . GLY A 1 198 ? -4.053 -4.696 12.623 1.00 96.62 198 GLY A C 1
ATOM 1629 O O . GLY A 1 198 ? -5.051 -5.414 12.681 1.00 96.62 198 GLY A O 1
ATOM 1630 N N . THR A 1 199 ? -3.995 -3.621 11.835 1.00 95.19 199 THR A N 1
ATOM 1631 C CA . THR A 1 199 ? -5.112 -3.172 10.994 1.00 95.19 199 THR A CA 1
ATOM 1632 C C . THR A 1 199 ? -5.360 -4.096 9.808 1.00 95.19 199 THR A C 1
ATOM 1634 O O . THR A 1 199 ? -6.504 -4.460 9.550 1.00 95.19 199 THR A O 1
ATOM 1637 N N . ILE A 1 200 ? -4.306 -4.523 9.110 1.00 96.56 200 ILE A N 1
ATOM 1638 C CA . ILE A 1 200 ? -4.406 -5.481 8.001 1.00 96.56 200 ILE A CA 1
ATOM 1639 C C . ILE A 1 200 ? -4.982 -6.808 8.502 1.00 96.56 200 ILE A C 1
ATOM 1641 O O . ILE A 1 200 ? -5.937 -7.312 7.916 1.00 96.56 200 ILE A O 1
ATOM 1645 N N . ALA A 1 201 ? -4.477 -7.329 9.623 1.00 96.88 201 ALA A N 1
ATOM 1646 C CA . ALA A 1 201 ? -4.998 -8.547 10.237 1.00 96.88 201 ALA A CA 1
ATOM 1647 C C . ALA A 1 201 ? -6.471 -8.395 10.659 1.00 96.88 201 ALA A C 1
ATOM 1649 O O . ALA A 1 201 ? -7.270 -9.307 10.452 1.00 96.88 201 ALA A O 1
ATOM 1650 N N . TYR A 1 202 ? -6.864 -7.231 11.192 1.00 95.19 202 TYR A N 1
ATOM 1651 C CA . TYR A 1 202 ? -8.262 -6.948 11.534 1.00 95.19 202 TYR A CA 1
ATOM 1652 C C . TYR A 1 202 ? -9.170 -6.965 10.295 1.00 95.19 202 TYR A C 1
ATOM 1654 O O . TYR A 1 202 ? -10.241 -7.574 10.326 1.00 95.19 202 TYR A O 1
ATOM 1662 N N . LEU A 1 203 ? -8.743 -6.321 9.202 1.00 94.06 203 LEU A N 1
ATOM 1663 C CA . LEU A 1 203 ? -9.471 -6.307 7.928 1.00 94.06 203 LEU A CA 1
ATOM 1664 C C . LEU A 1 203 ? -9.574 -7.709 7.314 1.00 94.06 203 LEU A C 1
ATOM 1666 O O . LEU A 1 203 ? -10.618 -8.054 6.763 1.00 94.06 203 LEU A O 1
ATOM 1670 N N . ASN A 1 204 ? -8.545 -8.540 7.496 1.00 95.50 204 ASN A N 1
ATOM 1671 C CA . ASN A 1 204 ? -8.550 -9.949 7.102 1.00 95.50 204 ASN A CA 1
ATOM 1672 C C . ASN A 1 204 ? -9.343 -10.863 8.062 1.00 95.50 204 ASN A C 1
ATOM 1674 O O . ASN A 1 204 ? -9.314 -12.080 7.916 1.00 95.50 204 ASN A O 1
ATOM 1678 N N . GLN A 1 205 ? -10.043 -10.300 9.055 1.00 95.75 205 GLN A N 1
ATOM 1679 C CA . GLN A 1 205 ? -10.812 -11.026 10.078 1.00 95.75 205 GLN A CA 1
ATOM 1680 C C . GLN A 1 205 ? -9.964 -11.943 10.987 1.00 95.75 205 GLN A C 1
ATOM 1682 O O . GLN A 1 205 ? -10.496 -12.762 11.737 1.00 95.75 205 GLN A O 1
ATOM 1687 N N . GLU A 1 206 ? -8.642 -11.762 11.011 1.00 96.75 206 GLU A N 1
ATOM 1688 C CA . GLU A 1 206 ? -7.710 -12.461 11.901 1.00 96.75 206 GLU A CA 1
ATOM 1689 C C . GLU A 1 206 ? -7.580 -11.717 13.241 1.00 96.75 206 GLU A C 1
ATOM 1691 O O . GLU A 1 206 ? -6.516 -11.236 13.632 1.00 96.75 206 GLU A O 1
ATOM 1696 N N . TYR A 1 207 ? -8.687 -11.601 13.980 1.00 95.75 207 TYR A N 1
ATOM 1697 C CA . TYR A 1 207 ? -8.773 -10.722 15.156 1.00 95.75 207 TYR A CA 1
ATOM 1698 C C . TYR A 1 207 ? -7.793 -11.061 16.285 1.00 95.75 207 TYR A C 1
ATOM 1700 O O . TYR A 1 207 ? -7.347 -10.163 16.997 1.00 95.75 207 TYR A O 1
ATOM 1708 N N . LYS A 1 208 ? -7.444 -12.343 16.460 1.00 95.56 208 LYS A N 1
ATOM 1709 C CA . LYS A 1 208 ? -6.431 -12.759 17.447 1.00 95.56 208 LYS A CA 1
ATOM 1710 C C . LYS A 1 208 ? -5.053 -12.214 17.077 1.00 95.56 208 LYS A C 1
ATOM 1712 O O . LYS A 1 208 ? -4.421 -11.564 17.894 1.00 95.56 208 LYS A O 1
ATOM 1717 N N . LYS A 1 209 ? -4.658 -12.380 15.817 1.00 96.75 209 LYS A N 1
ATOM 1718 C CA . LYS A 1 209 ? -3.384 -11.889 15.290 1.00 96.75 209 LYS A CA 1
ATOM 1719 C C . LYS A 1 209 ? -3.318 -10.362 15.269 1.00 96.75 209 LYS A C 1
ATOM 1721 O O . LYS A 1 209 ? -2.295 -9.776 15.601 1.00 96.75 209 LYS A O 1
ATOM 1726 N N . SER A 1 210 ? -4.438 -9.712 14.946 1.00 96.81 210 SER A N 1
ATOM 1727 C CA . SER A 1 210 ? -4.592 -8.260 15.071 1.00 96.81 210 SER A CA 1
ATOM 1728 C C . SER A 1 210 ? -4.292 -7.780 16.492 1.00 96.81 210 SER A C 1
ATOM 1730 O O . SER A 1 210 ? -3.497 -6.857 16.676 1.00 96.81 210 SER A O 1
ATOM 1732 N N . LEU A 1 211 ? -4.872 -8.449 17.496 1.00 95.56 211 LEU A N 1
ATOM 1733 C CA . LEU A 1 211 ? -4.593 -8.165 18.898 1.00 95.56 211 LEU A CA 1
ATOM 1734 C C . LEU A 1 211 ? -3.116 -8.403 19.233 1.00 95.56 211 LEU A C 1
ATOM 1736 O O . LEU A 1 211 ? -2.508 -7.539 19.856 1.00 95.56 211 LEU A O 1
ATOM 1740 N N . ASP A 1 212 ? -2.532 -9.516 18.788 1.00 96.50 212 ASP A N 1
ATOM 1741 C CA . ASP A 1 212 ? -1.120 -9.831 19.032 1.00 96.50 212 ASP A CA 1
ATOM 1742 C C . ASP A 1 212 ? -0.194 -8.728 18.495 1.00 96.50 212 ASP A C 1
ATOM 1744 O O . ASP A 1 212 ? 0.711 -8.286 19.201 1.00 96.50 212 ASP A O 1
ATOM 1748 N N . TYR A 1 213 ? -0.451 -8.195 17.295 1.00 97.12 213 TYR A N 1
ATOM 1749 C CA . TYR A 1 213 ? 0.309 -7.053 16.777 1.00 97.12 213 TYR A CA 1
ATOM 1750 C C . TYR A 1 213 ? 0.138 -5.798 17.623 1.00 97.12 213 TYR A C 1
ATOM 1752 O O . TYR A 1 213 ? 1.129 -5.147 17.950 1.00 97.12 213 TYR A O 1
ATOM 1760 N N . TYR A 1 214 ? -1.091 -5.449 18.007 1.00 95.44 214 TYR A N 1
ATOM 1761 C CA . TYR A 1 214 ? -1.303 -4.246 18.807 1.00 95.44 214 TYR A CA 1
ATOM 1762 C C . TYR A 1 214 ? -0.714 -4.347 20.222 1.00 95.44 214 TYR A C 1
ATOM 1764 O O . TYR A 1 214 ? -0.344 -3.325 20.795 1.00 95.44 214 TYR A O 1
ATOM 1772 N N . LEU A 1 215 ? -0.573 -5.553 20.782 1.00 93.12 215 LEU A N 1
ATOM 1773 C CA . LEU A 1 215 ? 0.104 -5.765 22.067 1.00 93.12 215 LEU A CA 1
ATOM 1774 C C . LEU A 1 215 ? 1.620 -5.512 22.006 1.00 93.12 215 LEU A C 1
ATOM 1776 O O . LEU A 1 215 ? 2.241 -5.369 23.055 1.00 93.12 215 LEU A O 1
ATOM 1780 N N . ASN A 1 216 ? 2.208 -5.411 20.809 1.00 95.06 216 ASN A N 1
ATOM 1781 C CA . ASN A 1 216 ? 3.609 -5.028 20.619 1.00 95.06 216 ASN A CA 1
ATOM 1782 C C . ASN A 1 216 ? 3.821 -3.503 20.517 1.00 95.06 216 ASN A C 1
ATOM 1784 O O . ASN A 1 216 ? 4.950 -3.061 20.296 1.00 95.06 216 ASN A O 1
ATOM 1788 N N . LEU A 1 217 ? 2.763 -2.691 20.643 1.00 94.31 217 LEU A N 1
ATOM 1789 C CA . LEU A 1 217 ? 2.883 -1.232 20.647 1.00 94.31 217 LEU A CA 1
ATOM 1790 C C . LEU A 1 217 ? 3.555 -0.739 21.932 1.00 94.31 217 LEU A C 1
ATOM 1792 O O . LEU A 1 217 ? 3.119 -1.058 23.038 1.00 94.31 217 LEU A O 1
ATOM 1796 N N . ASP A 1 218 ? 4.563 0.114 21.774 1.00 93.38 218 ASP A N 1
ATOM 1797 C CA . ASP A 1 218 ? 5.212 0.806 22.882 1.00 93.38 218 ASP A CA 1
ATOM 1798 C C . ASP A 1 218 ? 4.580 2.189 23.089 1.00 93.38 218 ASP A C 1
ATOM 1800 O O . ASP A 1 218 ? 4.802 3.126 22.317 1.00 93.38 218 ASP A O 1
ATOM 1804 N N . PHE A 1 219 ? 3.771 2.318 24.139 1.00 90.62 219 PHE A N 1
ATOM 1805 C CA . PHE A 1 219 ? 3.119 3.580 24.490 1.00 90.62 219 PHE A CA 1
ATOM 1806 C C . PHE A 1 219 ? 4.037 4.582 25.206 1.00 90.62 219 PHE A C 1
ATOM 1808 O O . PHE A 1 219 ? 3.664 5.751 25.294 1.00 90.62 219 PHE A O 1
ATOM 1815 N N . LEU A 1 220 ? 5.201 4.161 25.717 1.00 89.25 220 LEU A N 1
ATOM 1816 C CA . LEU A 1 220 ? 6.161 5.060 26.368 1.00 89.25 220 LEU A CA 1
ATOM 1817 C C . LEU A 1 220 ? 6.895 5.916 25.331 1.00 89.25 220 LEU A C 1
ATOM 1819 O O . LEU A 1 220 ? 7.128 7.100 25.561 1.00 89.25 220 LEU A O 1
ATOM 1823 N N . GLU A 1 221 ? 7.181 5.343 24.161 1.00 87.56 221 GLU A N 1
ATOM 1824 C CA . GLU A 1 221 ? 7.816 6.030 23.030 1.00 87.56 221 GLU A CA 1
ATOM 1825 C C . GLU A 1 221 ? 6.814 6.354 21.905 1.00 87.56 221 GLU A C 1
ATOM 1827 O O . GLU A 1 221 ? 7.046 6.103 20.715 1.00 87.56 221 GLU A O 1
ATOM 1832 N N . TRP A 1 222 ? 5.665 6.930 22.273 1.00 91.12 222 TRP A N 1
ATOM 1833 C CA . TRP A 1 222 ? 4.661 7.362 21.300 1.00 91.12 222 TRP A CA 1
ATOM 1834 C C . TRP A 1 222 ? 5.078 8.649 20.578 1.00 91.12 222 TRP A C 1
ATOM 1836 O O . TRP A 1 222 ? 5.493 9.626 21.199 1.00 91.12 222 TRP A O 1
ATOM 1846 N N . SER A 1 223 ? 4.915 8.684 19.255 1.00 89.88 223 SER A N 1
ATOM 1847 C CA . SER A 1 223 ? 5.243 9.850 18.431 1.00 89.88 223 SER A CA 1
ATOM 1848 C C . SER A 1 223 ? 4.006 10.395 17.725 1.00 89.88 223 SER A C 1
ATOM 1850 O O . SER A 1 223 ? 3.199 9.633 17.198 1.00 89.88 223 SER A O 1
ATOM 1852 N N . SER A 1 224 ? 3.889 11.722 17.647 1.00 87.69 224 SER A N 1
ATOM 1853 C CA . SER A 1 224 ? 2.823 12.412 16.907 1.00 87.69 224 SER A CA 1
ATOM 1854 C C . SER A 1 224 ? 2.908 12.234 15.386 1.00 87.69 224 SER A C 1
ATOM 1856 O O . SER A 1 224 ? 1.983 12.614 14.677 1.00 87.69 224 SER A O 1
ATOM 1858 N N . THR A 1 225 ? 3.995 11.658 14.867 1.00 87.88 225 THR A N 1
ATOM 1859 C CA . THR A 1 225 ? 4.133 11.334 13.438 1.00 87.88 225 THR A CA 1
ATOM 1860 C C . THR A 1 225 ? 3.468 10.011 13.065 1.00 87.88 225 THR A C 1
ATOM 1862 O O . THR A 1 225 ? 3.264 9.737 11.881 1.00 87.88 225 THR A O 1
ATOM 1865 N N . ILE A 1 226 ? 3.117 9.185 14.057 1.00 90.00 226 ILE A N 1
ATOM 1866 C CA . ILE A 1 226 ? 2.415 7.927 13.830 1.00 90.00 226 ILE A CA 1
ATOM 1867 C C . ILE A 1 226 ? 1.017 8.263 13.315 1.00 90.00 226 ILE A C 1
ATOM 1869 O O . ILE A 1 226 ? 0.260 8.990 13.958 1.00 90.00 226 ILE A O 1
ATOM 1873 N N . SER A 1 227 ? 0.684 7.742 12.138 1.00 88.81 227 SER A N 1
ATOM 1874 C CA . SER A 1 227 ? -0.577 8.047 11.462 1.00 88.81 227 SER A CA 1
ATOM 1875 C C . SER A 1 227 ? -1.608 6.946 11.689 1.00 88.81 227 SER A C 1
ATOM 1877 O O . SER A 1 227 ? -1.287 5.757 11.723 1.00 88.81 227 SER A O 1
ATOM 1879 N N . ASN A 1 228 ? -2.867 7.346 11.809 1.00 88.62 228 ASN A N 1
ATOM 1880 C CA . ASN A 1 228 ? -4.009 6.460 11.849 1.00 88.62 228 ASN A CA 1
ATOM 1881 C C . ASN A 1 228 ? -4.072 5.672 10.529 1.00 88.62 228 ASN A C 1
ATOM 1883 O O . ASN A 1 228 ? -4.113 6.285 9.461 1.00 88.62 228 ASN A O 1
ATOM 1887 N N . PRO A 1 229 ? -4.118 4.332 10.574 1.00 83.81 229 PRO A N 1
ATOM 1888 C CA . PRO A 1 229 ? -4.051 3.504 9.372 1.00 83.81 229 PRO A CA 1
ATOM 1889 C C . PRO A 1 229 ? -5.287 3.619 8.465 1.00 83.81 229 PRO A C 1
ATOM 1891 O O . PRO A 1 229 ? -5.223 3.195 7.315 1.00 83.81 229 PRO A O 1
ATOM 1894 N N . PHE A 1 230 ? -6.388 4.202 8.950 1.00 78.62 230 PHE A N 1
ATOM 1895 C CA . PHE A 1 230 ? -7.603 4.447 8.168 1.00 78.62 230 PHE A CA 1
ATOM 1896 C C . PHE A 1 230 ? -7.735 5.899 7.707 1.00 78.62 230 PHE A C 1
ATOM 1898 O O . PHE A 1 230 ? -8.176 6.145 6.589 1.00 78.62 230 PHE A O 1
ATOM 1905 N N . LEU A 1 231 ? -7.391 6.852 8.577 1.00 79.75 231 LEU A N 1
ATOM 1906 C CA . LEU A 1 231 ? -7.624 8.281 8.333 1.00 79.75 231 LEU A CA 1
ATOM 1907 C C . LEU A 1 231 ? -6.401 9.004 7.757 1.00 79.75 231 LEU A C 1
ATOM 1909 O O . LEU A 1 231 ? -6.545 10.071 7.177 1.00 79.75 231 LEU A O 1
ATOM 1913 N N . GLY A 1 232 ? -5.196 8.457 7.932 1.00 82.06 232 GLY A N 1
ATOM 1914 C CA . GLY A 1 232 ? -3.946 9.107 7.521 1.00 82.06 232 GLY A CA 1
ATOM 1915 C C . GLY A 1 232 ? -3.518 10.292 8.398 1.00 82.06 232 GLY A C 1
ATOM 1916 O O . GLY A 1 232 ? -2.467 10.874 8.154 1.00 82.06 232 GLY A O 1
ATOM 1917 N N . GLU A 1 233 ? -4.289 10.634 9.429 1.00 86.56 233 GLU A N 1
ATOM 1918 C CA . GLU A 1 233 ? -4.003 11.714 10.383 1.00 86.56 233 GLU A CA 1
ATOM 1919 C C . GLU A 1 233 ? -3.234 11.203 11.613 1.00 86.56 233 GLU A C 1
ATOM 1921 O O . GLU A 1 233 ? -3.328 10.013 11.918 1.00 86.56 233 GLU A O 1
ATOM 1926 N N . PRO A 1 234 ? -2.508 12.053 12.365 1.00 89.62 234 PRO A N 1
ATOM 1927 C CA . PRO A 1 234 ? -1.861 11.657 13.617 1.00 89.62 234 PRO A CA 1
ATOM 1928 C C . PRO A 1 234 ? -2.796 10.904 14.571 1.00 89.62 234 PRO A C 1
ATOM 1930 O O . PRO A 1 234 ? -3.891 11.370 14.883 1.00 89.62 234 PRO A O 1
ATOM 1933 N N . ILE A 1 235 ? -2.362 9.741 15.062 1.00 88.62 235 ILE A N 1
ATOM 1934 C CA . ILE A 1 235 ? -3.148 8.929 15.997 1.00 88.62 235 ILE A CA 1
ATOM 1935 C C . ILE A 1 235 ? -2.678 9.141 17.443 1.00 88.62 235 ILE A C 1
ATOM 1937 O O . ILE A 1 235 ? -1.488 9.076 17.756 1.00 88.62 235 ILE A O 1
ATOM 1941 N N . SER A 1 236 ? -3.625 9.386 18.351 1.00 87.00 236 SER A N 1
ATOM 1942 C CA . SER A 1 236 ? -3.344 9.477 19.788 1.00 87.00 236 SER A CA 1
ATOM 1943 C C . SER A 1 236 ? -3.194 8.089 20.427 1.00 87.00 236 SER A C 1
ATOM 1945 O O . SER A 1 236 ? -3.698 7.092 19.904 1.00 87.00 236 SER A O 1
ATOM 1947 N N . ILE A 1 237 ? -2.573 8.021 21.609 1.00 86.94 237 ILE A N 1
ATOM 1948 C CA . ILE A 1 237 ? -2.515 6.786 22.414 1.00 86.94 237 ILE A CA 1
ATOM 1949 C C . ILE A 1 237 ? -3.925 6.250 22.696 1.00 86.94 237 ILE A C 1
ATOM 1951 O O . ILE A 1 237 ? -4.162 5.049 22.590 1.00 86.94 237 ILE A O 1
ATOM 1955 N N . ASN A 1 238 ? -4.877 7.128 23.016 1.00 82.19 238 ASN A N 1
ATOM 1956 C CA . ASN A 1 238 ? -6.255 6.725 23.303 1.00 82.19 238 ASN A CA 1
ATOM 1957 C C . ASN A 1 238 ? -6.922 6.117 22.064 1.00 82.19 238 ASN A C 1
ATOM 1959 O O . ASN A 1 238 ? -7.497 5.038 22.145 1.00 82.19 238 ASN A O 1
ATOM 1963 N N . SER A 1 239 ? -6.738 6.730 20.896 1.00 83.25 239 SER A N 1
ATOM 1964 C CA . SER A 1 239 ? -7.244 6.192 19.631 1.00 83.25 239 SER A CA 1
ATOM 1965 C C . SER A 1 239 ? -6.597 4.849 19.261 1.00 83.25 239 SER A C 1
ATOM 1967 O O . SER A 1 239 ? -7.254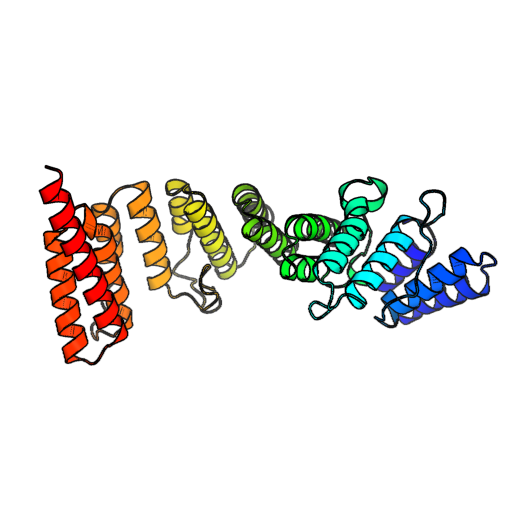 3.987 18.685 1.00 83.25 239 SER A O 1
ATOM 1969 N N . ALA A 1 240 ? -5.326 4.624 19.606 1.00 89.06 240 ALA A N 1
ATOM 1970 C CA . ALA A 1 240 ? -4.688 3.317 19.439 1.00 89.06 240 ALA A CA 1
ATOM 1971 C C . ALA A 1 240 ? -5.245 2.266 20.418 1.00 89.06 240 ALA A C 1
ATOM 1973 O O . ALA A 1 240 ? -5.462 1.115 20.037 1.00 89.06 240 ALA A O 1
ATOM 1974 N N . ARG A 1 241 ? -5.554 2.656 21.661 1.00 87.75 241 ARG A N 1
ATOM 1975 C CA . ARG A 1 241 ? -6.252 1.793 22.630 1.00 87.75 241 ARG A CA 1
ATOM 1976 C C . ARG A 1 241 ? -7.670 1.443 22.179 1.00 87.75 241 ARG A C 1
ATOM 1978 O O . ARG A 1 241 ? -8.102 0.310 22.393 1.00 87.75 241 ARG A O 1
ATOM 1985 N N . ASP A 1 242 ? -8.352 2.344 21.477 1.00 85.88 242 ASP A N 1
ATOM 1986 C CA . ASP A 1 242 ? -9.633 2.029 20.842 1.00 85.88 242 ASP A CA 1
ATOM 1987 C C . ASP A 1 242 ? -9.481 0.909 19.801 1.00 85.88 242 ASP A C 1
ATOM 1989 O O . ASP A 1 242 ? -10.290 -0.021 19.789 1.00 85.88 242 ASP A O 1
ATOM 1993 N N . LEU A 1 243 ? -8.426 0.928 18.975 1.00 89.81 243 LEU A N 1
ATOM 1994 C CA . LEU A 1 243 ? -8.141 -0.161 18.027 1.00 89.81 243 LEU A CA 1
ATOM 1995 C C . LEU A 1 243 ? -7.882 -1.495 18.746 1.00 89.81 243 LEU A C 1
ATOM 1997 O O . LEU A 1 243 ? -8.439 -2.522 18.351 1.00 89.81 243 LEU A O 1
ATOM 2001 N N . ILE A 1 244 ? -7.119 -1.474 19.848 1.00 91.25 244 ILE A N 1
ATOM 2002 C CA . ILE A 1 244 ? -6.903 -2.654 20.703 1.00 91.25 244 ILE A CA 1
ATOM 2003 C C . ILE A 1 244 ? -8.236 -3.194 21.220 1.00 91.25 244 ILE A C 1
ATOM 2005 O O . ILE A 1 244 ? -8.493 -4.393 21.129 1.00 91.25 244 ILE A O 1
ATOM 2009 N N . SER A 1 245 ? -9.110 -2.326 21.733 1.00 88.50 245 SER A N 1
ATOM 2010 C CA . SER A 1 245 ? -10.405 -2.745 22.275 1.00 88.50 245 SER A CA 1
ATOM 2011 C C . SER A 1 245 ? -11.291 -3.415 21.224 1.00 88.50 245 SER A C 1
ATOM 2013 O O . SER A 1 245 ? -11.927 -4.429 21.508 1.00 88.50 245 SER A O 1
ATOM 2015 N N . MET A 1 246 ? -11.272 -2.910 19.988 1.00 89.94 246 MET A N 1
ATOM 2016 C CA . MET A 1 246 ? -12.004 -3.498 18.870 1.00 89.94 246 MET A CA 1
ATOM 2017 C C . MET A 1 246 ? -11.469 -4.890 18.532 1.00 89.94 246 MET A C 1
ATOM 2019 O O . MET A 1 246 ? -12.256 -5.816 18.322 1.00 89.94 246 MET A O 1
ATOM 2023 N N . ALA A 1 247 ? -10.146 -5.070 18.540 1.00 92.38 247 ALA A N 1
ATOM 2024 C CA . ALA A 1 247 ? -9.530 -6.381 18.362 1.00 92.38 247 ALA A CA 1
ATOM 2025 C C . ALA A 1 247 ? -9.868 -7.338 19.522 1.00 92.38 247 ALA A C 1
ATOM 2027 O O . ALA A 1 247 ? -10.189 -8.503 19.278 1.00 92.38 247 ALA A O 1
ATOM 2028 N N . ILE A 1 248 ? -9.880 -6.870 20.779 1.00 92.06 248 ILE A N 1
ATOM 2029 C CA . ILE A 1 248 ? -10.300 -7.670 21.947 1.00 92.06 248 ILE A CA 1
ATOM 2030 C C . ILE A 1 248 ? -11.761 -8.095 21.818 1.00 92.06 248 ILE A C 1
ATOM 2032 O O . ILE A 1 248 ? -12.069 -9.265 22.038 1.00 92.06 248 ILE A O 1
ATOM 2036 N N . TRP A 1 249 ? -12.650 -7.176 21.439 1.00 92.19 249 TRP A N 1
ATOM 2037 C CA . TRP A 1 249 ? -14.076 -7.464 21.308 1.00 92.19 249 TRP A CA 1
ATOM 2038 C C . TRP A 1 249 ? -14.314 -8.592 20.310 1.00 92.19 249 TRP A C 1
ATOM 2040 O O . TRP A 1 249 ? -15.015 -9.554 20.614 1.00 92.19 249 TRP A O 1
ATOM 2050 N N . ARG A 1 250 ? -13.676 -8.499 19.140 1.00 92.00 250 ARG A N 1
ATOM 2051 C CA . ARG A 1 250 ? -13.835 -9.475 18.060 1.00 92.00 250 ARG A CA 1
ATOM 2052 C C . ARG A 1 250 ? -13.110 -10.799 18.304 1.00 92.00 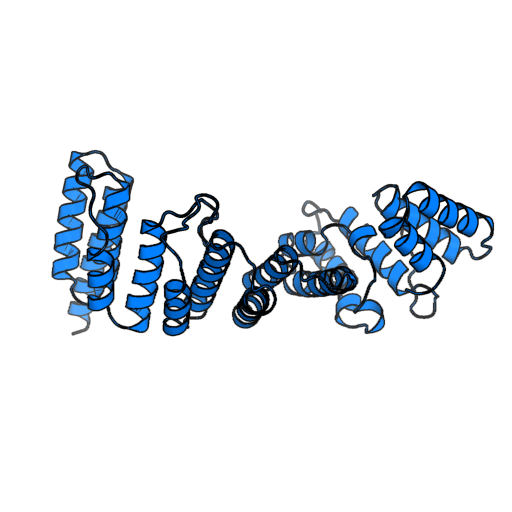250 ARG A C 1
ATOM 2054 O O . ARG A 1 250 ? -13.561 -11.825 17.810 1.00 92.00 250 ARG A O 1
ATOM 2061 N N . SER A 1 251 ? -11.998 -10.796 19.041 1.00 90.94 251 SER A N 1
ATOM 2062 C CA . SER A 1 251 ? -11.208 -12.010 19.314 1.00 90.94 251 SER A CA 1
ATOM 2063 C C . SER A 1 251 ? -11.620 -12.759 20.582 1.00 90.94 251 SER A C 1
ATOM 2065 O O . SER A 1 251 ? -11.359 -13.959 20.693 1.00 90.94 251 SER A O 1
ATOM 2067 N N . LYS A 1 252 ? -12.209 -12.055 21.554 1.00 89.44 252 LYS A N 1
ATOM 2068 C CA . LYS A 1 252 ? -12.616 -12.584 22.857 1.00 89.44 252 LYS A CA 1
ATOM 2069 C C . LYS A 1 252 ? -14.109 -12.330 23.069 1.00 89.44 252 LYS A C 1
ATOM 2071 O O . LYS A 1 252 ? -14.918 -13.138 22.636 1.00 89.44 252 LYS A O 1
ATOM 2076 N N . ASN A 1 253 ? -14.469 -11.253 23.763 1.00 89.38 253 ASN A N 1
ATOM 2077 C CA . ASN A 1 253 ? -15.855 -10.864 24.014 1.00 89.38 253 ASN A CA 1
ATOM 2078 C C . ASN A 1 253 ? -15.950 -9.376 24.378 1.00 89.38 253 ASN A C 1
ATOM 2080 O O . ASN A 1 253 ? -14.935 -8.708 24.603 1.00 89.38 253 ASN A O 1
ATOM 2084 N N . SER A 1 254 ? -17.181 -8.873 24.437 1.00 86.44 254 SER A N 1
ATOM 2085 C CA . SER A 1 254 ? -17.499 -7.484 24.766 1.00 86.44 254 SER A CA 1
ATOM 2086 C C . SER A 1 254 ? -17.020 -7.073 26.156 1.00 86.44 254 SER A C 1
ATOM 2088 O O . SER A 1 254 ? -16.368 -6.041 26.276 1.00 86.44 254 SER A O 1
ATOM 2090 N N . PHE A 1 255 ? -17.247 -7.888 27.188 1.00 86.62 255 PHE A N 1
ATOM 2091 C CA . PHE A 1 255 ? -16.862 -7.566 28.568 1.00 86.62 255 PHE A CA 1
ATOM 2092 C C . PHE A 1 255 ? -15.360 -7.292 28.714 1.00 86.62 255 PHE A C 1
ATOM 2094 O O . PHE A 1 255 ? -14.971 -6.241 29.216 1.00 86.62 255 PHE A O 1
ATOM 2101 N N . LYS A 1 256 ? -14.504 -8.164 28.164 1.00 87.75 256 LYS A N 1
ATOM 2102 C CA . LYS A 1 256 ? -13.044 -7.965 28.184 1.00 87.75 256 LYS A CA 1
ATOM 2103 C C . LYS A 1 256 ? -12.611 -6.714 27.421 1.00 87.75 256 LYS A C 1
ATOM 2105 O O . LYS A 1 256 ? -11.625 -6.081 27.793 1.00 87.75 256 LYS A O 1
ATOM 2110 N N . ALA A 1 257 ? -13.314 -6.365 26.346 1.00 84.12 257 ALA A N 1
ATOM 2111 C CA . ALA A 1 257 ? -13.030 -5.150 25.588 1.00 84.12 257 ALA A CA 1
ATOM 2112 C C . ALA A 1 257 ? -13.437 -3.891 26.362 1.00 84.12 257 ALA A C 1
ATOM 2114 O O . ALA A 1 257 ? -12.709 -2.899 26.355 1.00 84.12 257 ALA A O 1
ATOM 2115 N N . VAL A 1 258 ? -14.564 -3.946 27.072 1.00 84.75 258 VAL A N 1
ATOM 2116 C CA . VAL A 1 258 ? -15.018 -2.866 27.950 1.00 84.75 258 VAL A CA 1
ATOM 2117 C C . VAL A 1 258 ? -14.068 -2.673 29.126 1.00 84.75 258 VAL A C 1
ATOM 2119 O O . VAL A 1 258 ? -13.731 -1.532 29.428 1.00 84.75 258 VAL A O 1
ATOM 2122 N N . ASP A 1 259 ? -13.584 -3.746 29.749 1.00 85.06 259 ASP A N 1
ATOM 2123 C CA . ASP A 1 259 ? -12.597 -3.657 30.832 1.00 85.06 259 ASP A CA 1
ATOM 2124 C C . ASP A 1 259 ? -11.298 -2.995 30.354 1.00 85.06 259 ASP A C 1
ATOM 2126 O O . ASP A 1 259 ? -10.754 -2.117 31.028 1.00 85.06 259 ASP A O 1
ATOM 2130 N N . ALA A 1 260 ? -10.848 -3.332 29.140 1.00 80.12 260 ALA A N 1
ATOM 2131 C CA . ALA A 1 260 ? -9.702 -2.679 28.516 1.00 80.12 260 ALA A CA 1
ATOM 2132 C C . ALA A 1 260 ? -9.946 -1.178 28.273 1.00 80.12 260 ALA A C 1
ATOM 2134 O O . ALA A 1 260 ? -9.074 -0.365 28.573 1.00 80.12 260 ALA A O 1
ATOM 2135 N N . LEU A 1 261 ? -11.130 -0.782 27.794 1.00 80.19 261 LEU A N 1
ATOM 2136 C CA . LEU A 1 261 ? -11.473 0.632 27.579 1.00 80.19 261 LEU A CA 1
ATOM 2137 C C . LEU A 1 261 ? -11.638 1.413 28.886 1.00 80.19 261 LEU A C 1
ATOM 2139 O O . LEU A 1 261 ? -11.230 2.567 28.961 1.00 80.19 261 LEU A O 1
ATOM 2143 N N . LYS A 1 262 ? -12.187 0.794 29.936 1.00 79.81 262 LYS A N 1
ATOM 2144 C CA . LYS A 1 262 ? -12.332 1.413 31.265 1.00 79.81 262 LYS A CA 1
ATOM 2145 C C . LYS A 1 262 ? -10.990 1.699 31.939 1.00 79.81 262 LYS A C 1
ATOM 2147 O O . LYS A 1 262 ? -10.922 2.583 32.786 1.00 79.81 262 LYS A O 1
ATOM 2152 N N . SER A 1 263 ? -9.931 0.980 31.560 1.00 72.44 263 SER A N 1
ATOM 2153 C CA . SER A 1 263 ? -8.566 1.254 32.028 1.00 72.44 263 SER A CA 1
ATOM 2154 C C . SER A 1 263 ? -7.985 2.565 31.475 1.00 72.44 263 SER A C 1
ATOM 2156 O O . SER A 1 263 ? -6.994 3.075 32.000 1.00 72.44 263 SER A O 1
ATOM 2158 N N . VAL A 1 264 ? -8.604 3.149 30.440 1.00 68.56 264 VAL A N 1
ATOM 2159 C CA . VAL A 1 264 ? -8.232 4.463 29.908 1.00 68.56 264 VAL A CA 1
ATOM 2160 C C . VAL A 1 264 ? -8.750 5.534 30.863 1.00 68.56 264 VAL A C 1
ATOM 2162 O O . VAL A 1 264 ? -9.955 5.697 31.039 1.00 68.56 264 VAL A O 1
ATOM 2165 N N . SER A 1 265 ? -7.836 6.270 31.495 1.00 60.25 265 SER A N 1
ATOM 2166 C CA . SER A 1 265 ? -8.189 7.322 32.448 1.00 60.25 265 SER A CA 1
ATOM 2167 C C . SER A 1 265 ? -9.063 8.391 31.789 1.00 60.25 265 SER A C 1
ATOM 2169 O O . SER A 1 265 ? -8.592 9.104 30.902 1.00 60.25 265 SER A O 1
ATOM 2171 N N . THR A 1 266 ? -10.304 8.553 32.253 1.00 63.38 266 THR A N 1
ATOM 2172 C CA . THR A 1 266 ? -11.108 9.736 31.922 1.00 63.38 266 THR A CA 1
ATOM 2173 C C . THR A 1 266 ? -10.445 10.977 32.522 1.00 63.38 266 THR A C 1
ATOM 2175 O O . THR A 1 266 ? -10.217 10.996 33.738 1.00 63.38 266 THR A O 1
ATOM 2178 N N . PRO A 1 267 ? -10.132 12.010 31.722 1.00 64.94 267 PRO A N 1
ATOM 2179 C CA . PRO A 1 267 ? -9.544 13.236 32.245 1.00 64.94 267 PRO A CA 1
ATOM 2180 C C . PRO A 1 267 ? -10.480 13.921 33.245 1.00 64.94 267 PRO A C 1
ATOM 2182 O O . PRO A 1 267 ? -11.702 13.801 33.156 1.00 64.94 267 PRO A O 1
ATOM 2185 N N . LYS A 1 268 ? -9.909 14.688 34.186 1.00 64.12 268 LYS A N 1
ATOM 2186 C CA . LYS A 1 268 ? -10.695 15.484 35.150 1.00 64.12 268 LYS A CA 1
ATOM 2187 C C . LYS A 1 268 ? -11.575 16.535 34.458 1.00 64.12 268 LYS A C 1
ATOM 2189 O O . LYS A 1 268 ? -12.674 16.803 34.931 1.00 64.12 268 LYS A O 1
ATOM 2194 N N . ASN A 1 269 ? -11.106 17.087 33.337 1.00 74.88 269 ASN A N 1
ATOM 2195 C CA . ASN A 1 269 ? -11.859 18.012 32.495 1.00 74.88 269 ASN A CA 1
ATOM 2196 C C . ASN A 1 269 ? -12.269 17.285 31.216 1.00 74.88 269 ASN A C 1
ATOM 2198 O O . ASN A 1 269 ? -11.445 17.102 30.326 1.00 74.88 269 ASN A O 1
ATOM 2202 N N . LEU A 1 270 ? -13.526 16.853 31.158 1.00 75.50 270 LEU A N 1
ATOM 2203 C CA . LEU A 1 270 ? -14.060 16.100 30.029 1.00 75.50 270 LEU A CA 1
ATOM 2204 C C . LEU A 1 270 ? -14.147 16.986 28.775 1.00 75.50 270 LEU A C 1
ATOM 2206 O O . LEU A 1 270 ? -14.792 18.038 28.809 1.00 75.50 270 LEU A O 1
ATOM 2210 N N . THR A 1 271 ? -13.540 16.547 27.678 1.00 80.19 271 THR A N 1
ATOM 2211 C CA . THR A 1 271 ? -13.667 17.158 26.347 1.00 80.19 271 THR A CA 1
ATOM 2212 C C . THR A 1 271 ? -14.591 16.335 25.445 1.00 80.19 271 THR A C 1
ATOM 2214 O O . THR A 1 271 ? -14.979 15.216 25.788 1.00 80.19 271 THR A O 1
ATOM 2217 N N . GLU A 1 272 ? -14.963 16.889 24.285 1.00 80.44 272 GLU A N 1
ATOM 2218 C CA . GLU A 1 272 ? -15.792 16.184 23.296 1.00 80.44 272 GLU A CA 1
ATOM 2219 C C . GLU A 1 272 ? -15.128 14.873 22.827 1.00 80.44 272 GLU A C 1
ATOM 2221 O O . GLU A 1 272 ? -15.796 13.843 22.722 1.00 80.44 272 GLU A O 1
ATOM 2226 N N . ASP A 1 273 ? -13.804 14.875 22.636 1.00 74.44 273 ASP A N 1
ATOM 2227 C CA . ASP A 1 273 ? -13.047 13.704 22.177 1.00 74.44 273 ASP A CA 1
ATOM 2228 C C . ASP A 1 273 ? -13.008 12.573 23.218 1.00 74.44 273 ASP A C 1
ATOM 2230 O O . ASP A 1 273 ? -13.040 11.393 22.860 1.00 74.44 273 ASP A O 1
ATOM 2234 N N . ASP A 1 274 ? -13.039 12.903 24.512 1.00 76.50 274 ASP A N 1
ATOM 2235 C CA . ASP A 1 274 ? -13.014 11.909 25.595 1.00 76.50 274 ASP A CA 1
ATOM 2236 C C . ASP A 1 274 ? -14.279 11.036 25.637 1.00 76.50 274 ASP A C 1
ATOM 2238 O O . ASP A 1 274 ? -14.280 9.933 26.197 1.00 76.50 274 ASP A O 1
ATOM 2242 N N . LEU A 1 275 ? -15.379 11.506 25.037 1.00 84.31 275 LEU A N 1
ATOM 2243 C CA . LEU A 1 275 ? -16.630 10.754 24.969 1.00 84.31 275 LEU A CA 1
ATOM 2244 C C . LEU A 1 275 ? -16.616 9.662 23.898 1.00 84.31 275 LEU A C 1
ATOM 2246 O O . LEU A 1 275 ? -17.424 8.733 23.989 1.00 84.31 275 LEU A O 1
ATOM 2250 N N . PHE A 1 276 ? -15.685 9.689 22.939 1.00 81.44 276 PHE A N 1
ATOM 2251 C CA . PHE A 1 276 ? -15.602 8.654 21.904 1.00 81.44 276 PHE A CA 1
ATOM 2252 C C . PHE A 1 276 ? -15.264 7.273 22.470 1.00 81.44 276 PHE A C 1
ATOM 2254 O O . PHE A 1 276 ? -15.833 6.282 22.009 1.00 81.44 276 PHE A O 1
ATOM 2261 N N . THR A 1 277 ? -14.468 7.196 23.539 1.00 80.75 277 THR A N 1
ATOM 2262 C CA . THR A 1 277 ? -14.223 5.945 24.274 1.00 80.75 277 THR A CA 1
ATOM 2263 C C . THR A 1 277 ? -15.524 5.383 24.859 1.00 80.75 277 THR A C 1
ATOM 2265 O O . THR A 1 277 ? -15.781 4.181 24.803 1.00 80.75 277 THR A O 1
ATOM 2268 N N . ARG A 1 278 ? -16.411 6.244 25.381 1.00 85.62 278 ARG A N 1
ATOM 2269 C CA . ARG A 1 278 ? -17.713 5.810 25.918 1.00 85.62 278 ARG A CA 1
ATOM 2270 C C . ARG A 1 278 ? -18.692 5.415 24.813 1.00 85.62 278 ARG A C 1
ATOM 2272 O O . ARG A 1 278 ? -19.376 4.403 24.950 1.00 85.62 278 ARG A O 1
ATOM 2279 N N . LEU A 1 279 ? -18.718 6.155 23.702 1.00 89.38 279 LEU A N 1
ATOM 2280 C CA . LEU A 1 279 ? -19.465 5.778 22.495 1.00 89.38 279 LEU A CA 1
ATOM 2281 C C . LEU A 1 279 ? -19.002 4.416 21.955 1.00 89.38 279 LEU A C 1
ATOM 2283 O O . LEU A 1 279 ? -19.822 3.602 21.532 1.00 89.38 279 LEU A O 1
ATOM 2287 N N . ARG A 1 280 ? -17.698 4.127 22.032 1.00 88.56 280 ARG A N 1
ATOM 2288 C CA . ARG A 1 280 ? -17.132 2.827 21.668 1.00 88.56 280 ARG A CA 1
ATOM 2289 C C . ARG A 1 280 ? -17.614 1.708 22.589 1.00 88.56 280 ARG A C 1
ATOM 2291 O O . ARG A 1 280 ? -18.010 0.659 22.087 1.00 88.56 280 ARG A O 1
ATOM 2298 N N . ILE A 1 281 ? -17.636 1.932 23.905 1.00 88.56 281 ILE A N 1
ATOM 2299 C CA . ILE A 1 281 ? -18.197 0.975 24.877 1.00 88.56 281 ILE A CA 1
ATOM 2300 C C . ILE A 1 281 ? -19.660 0.664 24.543 1.00 88.56 281 ILE A C 1
ATOM 2302 O O . ILE A 1 281 ? -20.033 -0.506 24.493 1.00 88.56 281 ILE A O 1
ATOM 2306 N N . ILE A 1 282 ? -20.470 1.687 24.250 1.00 90.31 282 ILE A N 1
ATOM 2307 C CA . ILE A 1 282 ? -21.871 1.511 23.835 1.00 90.31 282 ILE A CA 1
ATOM 2308 C C . ILE A 1 282 ? -21.951 0.630 22.589 1.00 90.31 282 ILE A C 1
ATOM 2310 O O . ILE A 1 282 ? -22.715 -0.331 22.568 1.00 90.31 282 ILE A O 1
ATOM 2314 N N . GLN A 1 283 ? -21.144 0.917 21.565 1.00 90.19 283 GLN A N 1
ATOM 2315 C CA . GLN A 1 283 ? -21.120 0.126 20.335 1.00 90.19 283 GLN A CA 1
ATOM 2316 C C . GLN A 1 283 ? -20.740 -1.342 20.587 1.00 90.19 283 GLN A C 1
ATOM 2318 O O . GLN A 1 283 ? -21.303 -2.232 19.953 1.00 90.19 283 GLN A O 1
ATOM 2323 N N . ILE A 1 284 ? -19.795 -1.601 21.492 1.00 90.00 284 ILE A N 1
ATOM 2324 C CA . ILE A 1 284 ? -19.361 -2.956 21.857 1.00 90.00 284 ILE A CA 1
ATOM 2325 C C . ILE A 1 284 ? -20.475 -3.703 22.604 1.00 90.00 284 ILE A C 1
ATOM 2327 O O . ILE A 1 284 ? -20.745 -4.866 22.309 1.00 90.00 284 ILE A O 1
ATOM 2331 N N . LEU A 1 285 ? -21.136 -3.031 23.550 1.00 90.25 285 LEU A N 1
ATOM 2332 C CA . LEU A 1 285 ? -22.174 -3.618 24.400 1.00 90.25 285 LEU A CA 1
ATOM 2333 C C . LEU A 1 285 ? -23.543 -3.709 23.729 1.00 90.25 285 LEU A C 1
ATOM 2335 O O . LEU A 1 285 ? -24.396 -4.435 24.221 1.00 90.25 285 LEU A O 1
ATOM 2339 N N . MET A 1 286 ? -23.775 -3.022 22.608 1.00 89.50 286 MET A N 1
ATOM 2340 C CA . MET A 1 286 ? -25.114 -2.886 22.019 1.00 89.50 286 MET A CA 1
ATOM 2341 C C . MET A 1 286 ? -25.829 -4.210 21.706 1.00 89.50 286 MET A C 1
ATOM 2343 O O . MET A 1 286 ? -27.044 -4.204 21.540 1.00 89.50 286 MET A O 1
ATOM 2347 N N . ASN A 1 287 ? -25.086 -5.310 21.544 1.00 85.50 287 ASN A N 1
ATOM 2348 C CA . ASN A 1 287 ? -25.656 -6.633 21.282 1.00 85.50 287 ASN A CA 1
ATOM 2349 C C . ASN A 1 287 ? -25.786 -7.475 22.554 1.00 85.50 287 ASN A C 1
ATOM 2351 O O . ASN A 1 287 ? -26.777 -8.180 22.695 1.00 85.50 287 ASN A O 1
ATOM 2355 N N . ASP A 1 288 ? -24.796 -7.403 23.445 1.00 87.38 288 ASP A N 1
ATOM 2356 C CA . ASP A 1 288 ? -24.705 -8.294 24.606 1.00 87.38 288 ASP A CA 1
ATOM 2357 C C . ASP A 1 288 ? -25.416 -7.702 25.836 1.00 87.38 288 ASP A C 1
ATOM 2359 O O . ASP A 1 288 ? -26.021 -8.434 26.605 1.00 87.38 288 ASP A O 1
ATOM 2363 N N . GLU A 1 289 ? -25.398 -6.373 25.988 1.00 90.38 289 GLU A N 1
ATOM 2364 C CA . GLU A 1 289 ? -25.999 -5.615 27.096 1.00 90.38 289 GLU A CA 1
ATOM 2365 C C . GLU A 1 289 ? -26.759 -4.377 26.565 1.00 90.38 289 GLU A C 1
ATOM 2367 O O . GLU A 1 289 ? -26.384 -3.225 26.829 1.00 90.38 289 GLU A O 1
ATOM 2372 N N . PRO A 1 290 ? -27.834 -4.565 25.773 1.00 90.12 290 PRO A N 1
ATOM 2373 C CA . PRO A 1 290 ? -28.494 -3.473 25.058 1.00 90.12 290 PRO A CA 1
ATOM 2374 C C . PRO A 1 290 ? -29.198 -2.469 25.988 1.00 90.12 290 PRO A C 1
ATOM 2376 O O . PRO A 1 290 ? -29.392 -1.315 25.612 1.00 90.12 290 PRO A O 1
ATOM 2379 N N . GLU A 1 291 ? -29.591 -2.867 27.202 1.00 89.75 291 GLU A N 1
ATOM 2380 C CA . GLU A 1 291 ? -30.140 -1.948 28.213 1.00 89.75 291 GLU A CA 1
ATOM 2381 C C . GLU A 1 291 ? -29.082 -1.003 28.775 1.00 89.75 291 GLU A C 1
ATOM 2383 O O . GLU A 1 291 ? -29.282 0.214 28.777 1.00 89.75 291 GLU A O 1
ATOM 2388 N N . VAL A 1 292 ? -27.937 -1.554 29.184 1.00 90.69 292 VAL A N 1
ATOM 2389 C CA . VAL A 1 292 ? -26.800 -0.768 29.676 1.00 90.69 292 VAL A CA 1
ATOM 2390 C C . VAL A 1 292 ? -26.312 0.174 28.578 1.00 90.69 292 VAL A C 1
ATOM 2392 O O . VAL A 1 292 ? -26.153 1.371 28.817 1.00 90.69 292 VAL A O 1
ATOM 2395 N N . ALA A 1 293 ? -26.150 -0.339 27.354 1.00 91.06 293 ALA A N 1
ATOM 2396 C CA . ALA A 1 293 ? -25.739 0.452 26.201 1.00 91.06 293 ALA A CA 1
ATOM 2397 C C . ALA A 1 293 ? -26.728 1.595 25.896 1.00 91.06 293 ALA A C 1
ATOM 2399 O O . ALA A 1 293 ? -26.297 2.725 25.669 1.00 91.06 293 ALA A O 1
ATOM 2400 N N . GLY A 1 294 ? -28.040 1.332 25.938 1.00 91.94 294 GLY A N 1
ATOM 2401 C CA . GLY A 1 294 ? -29.075 2.346 25.694 1.00 91.94 294 GLY A CA 1
ATOM 2402 C C . GLY A 1 294 ? -29.104 3.439 26.765 1.00 91.94 294 GLY A C 1
ATOM 2403 O O . GLY A 1 294 ? -29.160 4.630 26.444 1.00 91.94 294 GLY A O 1
ATOM 2404 N N . LYS A 1 295 ? -28.976 3.060 28.044 1.00 93.12 295 LYS A N 1
ATOM 2405 C CA . LYS A 1 295 ? -28.884 4.022 29.151 1.00 93.12 295 LYS A CA 1
ATOM 2406 C C . LYS A 1 295 ? -27.651 4.915 29.008 1.00 93.12 295 LYS A C 1
ATOM 2408 O O . LYS A 1 295 ? -27.773 6.135 29.061 1.00 93.12 295 LYS A O 1
ATOM 2413 N N . MET A 1 296 ? -26.488 4.321 28.737 1.00 91.88 296 MET A N 1
ATOM 2414 C CA . MET A 1 296 ? -25.252 5.072 28.497 1.00 91.88 296 MET A CA 1
ATOM 2415 C C . MET A 1 296 ? -25.369 6.014 27.289 1.00 91.88 296 MET A C 1
ATOM 2417 O O . MET A 1 296 ? -24.925 7.157 27.363 1.00 91.88 296 MET A O 1
ATOM 2421 N N . ALA A 1 297 ? -25.970 5.566 26.182 1.00 93.31 297 ALA A N 1
ATOM 2422 C CA . ALA A 1 297 ? -26.170 6.403 24.997 1.00 93.31 297 ALA A CA 1
ATOM 2423 C C . ALA A 1 297 ? -27.060 7.614 25.302 1.00 93.31 297 ALA A C 1
ATOM 2425 O O . ALA A 1 297 ? -26.754 8.732 24.887 1.00 93.31 297 ALA A O 1
ATOM 2426 N N . THR A 1 298 ? -28.114 7.403 26.088 1.00 93.19 298 THR A N 1
ATOM 2427 C CA . THR A 1 298 ? -29.029 8.457 26.539 1.00 93.19 298 THR A CA 1
ATOM 2428 C C . THR A 1 298 ? -28.313 9.478 27.430 1.00 93.19 298 THR A C 1
ATOM 2430 O O . THR A 1 298 ? -28.402 10.680 27.185 1.00 93.19 298 THR A O 1
ATOM 2433 N N . GLU A 1 299 ? -27.531 9.018 28.413 1.00 93.06 299 GLU A N 1
ATOM 2434 C CA . GLU A 1 299 ? -26.731 9.889 29.289 1.00 93.06 299 GLU A CA 1
ATOM 2435 C C . GLU A 1 299 ? -25.736 10.752 28.496 1.00 93.06 299 GLU A C 1
ATOM 2437 O O . GLU A 1 299 ? -25.622 11.955 28.740 1.00 93.06 299 GLU A O 1
ATOM 2442 N N . ILE A 1 300 ? -25.044 10.164 27.511 1.00 92.62 300 ILE A N 1
ATOM 2443 C CA . ILE A 1 300 ? -24.117 10.903 26.641 1.00 92.62 300 ILE A CA 1
ATOM 2444 C C . ILE A 1 300 ? -24.860 11.914 25.767 1.00 92.62 300 ILE A C 1
ATOM 2446 O O . ILE A 1 300 ? -24.366 13.027 25.599 1.00 92.62 300 ILE A O 1
ATOM 2450 N N . THR A 1 301 ? -26.035 11.556 25.240 1.00 94.06 301 THR A N 1
ATOM 2451 C CA . THR A 1 301 ? -26.852 12.459 24.414 1.00 94.06 301 THR A CA 1
ATOM 2452 C C . THR A 1 301 ? -27.202 13.724 25.200 1.00 94.06 301 THR A C 1
ATOM 2454 O O . THR A 1 301 ? -26.928 14.831 24.738 1.00 94.06 301 THR A O 1
ATOM 2457 N N . PHE A 1 302 ? -27.713 13.574 26.429 1.00 93.19 302 PHE A N 1
ATOM 2458 C CA . PHE A 1 302 ? -28.060 14.712 27.286 1.00 93.19 302 PHE A CA 1
ATOM 2459 C C . PHE A 1 302 ? -26.846 15.563 27.666 1.00 93.19 302 PHE A C 1
ATOM 2461 O O . PHE A 1 302 ? -26.909 16.795 27.629 1.00 93.19 302 PHE A O 1
ATOM 2468 N N . LEU A 1 303 ? -25.719 14.923 27.992 1.00 91.94 303 LEU A N 1
ATOM 2469 C CA . LEU A 1 303 ? -24.478 15.637 28.277 1.00 91.94 303 LEU A CA 1
ATOM 2470 C C . LEU A 1 303 ? -24.019 16.459 27.064 1.00 91.94 303 LEU A C 1
ATOM 2472 O O . LEU A 1 303 ? -23.718 17.644 27.210 1.00 91.94 303 LEU A O 1
ATOM 2476 N N . ALA A 1 304 ? -23.999 15.853 25.877 1.00 92.50 304 ALA A N 1
ATOM 2477 C CA . ALA A 1 304 ? -23.574 16.504 24.644 1.00 92.50 304 ALA A CA 1
ATOM 2478 C C . ALA A 1 304 ? -24.472 17.698 24.287 1.00 92.50 304 ALA A C 1
ATOM 2480 O O . ALA A 1 304 ? -23.955 18.773 23.980 1.00 92.50 304 ALA A O 1
ATOM 2481 N N . GLN A 1 305 ? -25.793 17.555 24.433 1.00 92.81 305 GLN A N 1
ATOM 2482 C CA . GLN A 1 305 ? -26.758 18.644 24.245 1.00 92.81 305 GLN A CA 1
ATOM 2483 C C . GLN A 1 305 ? -26.496 19.816 25.194 1.00 92.81 305 GLN A C 1
ATOM 2485 O O . GLN A 1 305 ? -26.429 20.962 24.753 1.00 92.81 305 GLN A O 1
ATOM 2490 N N . SER A 1 306 ? -26.262 19.537 26.481 1.00 93.38 306 SER A N 1
ATOM 2491 C CA . SER A 1 306 ? -25.987 20.576 27.487 1.00 93.38 306 SER A CA 1
ATOM 2492 C C . SER A 1 306 ? -24.714 21.388 27.207 1.00 93.38 306 SER A C 1
ATOM 2494 O O . SER A 1 306 ? -24.591 22.529 27.652 1.00 93.38 306 SER A O 1
ATOM 2496 N N . LYS A 1 307 ? -23.759 20.804 26.472 1.00 92.12 307 LYS A N 1
ATOM 2497 C CA . LYS A 1 307 ? -22.461 21.406 26.130 1.00 92.12 307 LYS A CA 1
ATOM 2498 C C . LYS A 1 307 ? -22.382 21.913 24.687 1.00 92.12 307 LYS A C 1
ATOM 2500 O O . LYS A 1 307 ? -21.391 22.547 24.336 1.00 92.12 307 LYS A O 1
ATOM 2505 N N . GLY A 1 308 ? -23.397 21.654 23.859 1.00 91.81 308 GLY A N 1
ATOM 2506 C CA . GLY A 1 308 ? -23.405 22.008 22.436 1.00 91.81 308 GLY A CA 1
ATOM 2507 C C . GLY A 1 308 ? -22.510 21.126 21.551 1.00 91.81 308 GLY A C 1
ATOM 2508 O O . GLY A 1 308 ? -22.129 21.545 20.457 1.00 91.81 308 GLY A O 1
ATOM 2509 N N . TRP A 1 309 ? -22.165 19.914 21.995 1.00 93.88 309 TRP A N 1
ATOM 2510 C CA . TRP A 1 309 ? -21.290 18.974 21.282 1.00 93.88 309 TRP A CA 1
ATOM 2511 C C . TRP A 1 309 ? -22.053 18.168 20.229 1.00 93.88 309 TRP A C 1
ATOM 2513 O O . TRP A 1 309 ? -22.412 17.005 20.426 1.00 93.88 309 TRP A O 1
ATOM 2523 N N . LYS A 1 310 ? -22.317 18.804 19.084 1.00 91.50 310 LYS A N 1
ATOM 2524 C CA . LYS A 1 310 ? -23.176 18.248 18.024 1.00 91.50 310 LYS A CA 1
ATOM 2525 C C . LYS A 1 310 ? -22.687 16.909 17.466 1.00 91.50 310 LYS A C 1
ATOM 2527 O O . LYS A 1 310 ? -23.507 16.074 17.089 1.00 91.50 310 LYS A O 1
ATOM 2532 N N . ARG A 1 311 ? -21.369 16.680 17.384 1.00 90.19 311 ARG A N 1
ATOM 2533 C CA . ARG A 1 311 ? -20.824 15.442 16.801 1.00 90.19 311 ARG A CA 1
ATOM 2534 C C . ARG A 1 311 ? -21.083 14.254 17.722 1.00 90.19 311 ARG A C 1
ATOM 2536 O O . ARG A 1 311 ? -21.513 13.197 17.257 1.00 90.19 311 ARG A O 1
ATOM 2543 N N . VAL A 1 312 ? -20.859 14.439 19.021 1.00 90.31 312 VAL A N 1
ATOM 2544 C CA . VAL A 1 312 ? -21.129 13.413 20.037 1.00 90.31 312 VAL A CA 1
ATOM 2545 C C . VAL A 1 312 ? -22.627 13.188 20.225 1.00 90.31 312 VAL A C 1
ATOM 2547 O O . VAL A 1 312 ? -23.054 12.037 20.326 1.00 90.31 312 VAL A O 1
ATOM 2550 N N . GLU A 1 313 ? -23.435 14.250 20.211 1.00 92.94 313 GLU A N 1
ATOM 2551 C CA . GLU A 1 313 ? -24.899 14.149 20.242 1.00 92.94 313 GLU A CA 1
ATOM 2552 C C . GLU A 1 313 ? -25.412 13.287 19.081 1.00 92.94 313 GLU A C 1
ATOM 2554 O O . GLU A 1 313 ? -26.150 12.325 19.292 1.00 92.94 313 GLU A O 1
ATOM 2559 N N . TYR A 1 314 ? -24.968 13.577 17.856 1.00 92.75 314 TYR A N 1
ATOM 2560 C CA . TYR A 1 314 ? -25.360 12.811 16.677 1.00 92.75 314 TYR A CA 1
ATOM 2561 C C . TYR A 1 314 ? -24.957 11.334 16.788 1.00 92.75 314 TYR A C 1
ATOM 2563 O O . TYR A 1 314 ? -25.776 10.442 16.561 1.00 92.75 314 TYR A O 1
ATOM 2571 N N . ALA A 1 315 ? -23.709 11.059 17.181 1.00 92.31 315 ALA A N 1
ATOM 2572 C CA . ALA A 1 315 ? -23.204 9.695 17.306 1.00 92.31 315 ALA A CA 1
ATOM 2573 C C . ALA A 1 315 ? -23.943 8.885 18.388 1.00 92.31 315 ALA A C 1
ATOM 2575 O O . ALA A 1 315 ? -24.310 7.733 18.149 1.00 92.31 315 ALA A O 1
ATOM 2576 N N . SER A 1 316 ? -24.191 9.481 19.559 1.00 93.75 316 SER A N 1
ATOM 2577 C CA . SER A 1 316 ? -24.937 8.837 20.651 1.00 93.75 316 SER A CA 1
ATOM 2578 C C . SER A 1 316 ? -26.401 8.595 20.285 1.00 93.75 316 SER A C 1
ATOM 2580 O O . SER A 1 316 ? -26.902 7.491 20.506 1.00 93.75 316 SER A O 1
ATOM 2582 N N . THR A 1 317 ? -27.052 9.565 19.642 1.00 92.94 317 THR A N 1
ATOM 2583 C CA . THR A 1 317 ? -28.439 9.440 19.168 1.00 92.94 317 THR A CA 1
ATOM 2584 C C . THR A 1 317 ? -28.581 8.313 18.148 1.00 92.94 317 THR A C 1
ATOM 2586 O O . THR A 1 317 ? -29.481 7.481 18.265 1.00 92.94 317 THR A O 1
ATOM 2589 N N . LEU A 1 318 ? -27.663 8.231 17.177 1.00 93.75 318 LEU A N 1
ATOM 2590 C CA . LEU A 1 318 ? -27.636 7.134 16.209 1.00 93.75 318 LEU A CA 1
ATOM 2591 C C . LEU A 1 318 ? -27.465 5.774 16.886 1.00 93.75 318 LEU A C 1
ATOM 2593 O O . LEU A 1 318 ? -28.219 4.848 16.588 1.00 93.75 318 LEU A O 1
ATOM 2597 N N . LEU A 1 319 ? -26.488 5.640 17.791 1.00 93.12 319 LEU A N 1
ATOM 2598 C CA . LEU A 1 319 ? -26.258 4.388 18.517 1.00 93.12 319 LEU A CA 1
ATOM 2599 C C . LEU A 1 319 ? -27.500 3.973 19.307 1.00 93.12 319 LEU A C 1
ATOM 2601 O O . LEU A 1 319 ? -27.895 2.809 19.239 1.00 93.12 319 LEU A O 1
ATOM 2605 N N . ASN A 1 320 ? -28.151 4.920 19.986 1.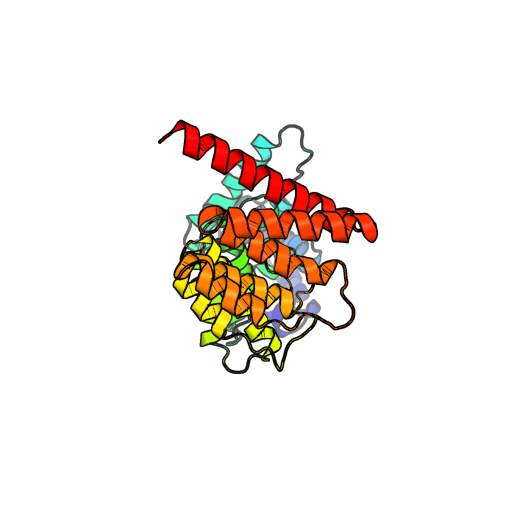00 92.62 320 ASN A N 1
ATOM 2606 C CA . ASN A 1 320 ? -29.389 4.656 20.710 1.00 92.62 320 ASN A CA 1
ATOM 2607 C C . ASN A 1 320 ? -30.508 4.185 19.767 1.00 92.62 320 ASN A C 1
ATOM 2609 O O . ASN A 1 320 ? -31.171 3.181 20.030 1.00 92.62 320 ASN A O 1
ATOM 2613 N N . GLY A 1 321 ? -30.667 4.845 18.616 1.00 90.75 321 GLY A N 1
ATOM 2614 C CA . GLY A 1 321 ? -31.613 4.437 17.576 1.00 90.75 321 GLY A CA 1
ATOM 2615 C C . GLY A 1 321 ? -31.366 3.011 17.072 1.00 90.75 321 GLY A C 1
ATOM 2616 O O . GLY A 1 321 ? -32.305 2.219 16.982 1.00 90.75 321 GLY A O 1
ATOM 2617 N N . PHE A 1 322 ? -30.108 2.637 16.813 1.00 91.06 322 PHE A N 1
ATOM 2618 C CA . PHE A 1 322 ? -29.756 1.271 16.411 1.00 91.06 322 PHE A CA 1
ATOM 2619 C C . PHE A 1 322 ? -30.049 0.231 17.498 1.00 91.06 322 PHE A C 1
ATOM 2621 O O . PHE A 1 322 ? -30.489 -0.874 17.173 1.00 91.06 322 PHE A O 1
ATOM 2628 N N . ILE A 1 323 ? -29.820 0.568 18.771 1.00 91.69 323 ILE A N 1
ATOM 2629 C CA . ILE A 1 323 ? -30.145 -0.302 19.911 1.00 91.69 323 ILE A CA 1
ATOM 2630 C C . ILE A 1 323 ? -31.657 -0.551 19.966 1.00 91.69 323 ILE A C 1
ATOM 2632 O O . ILE A 1 323 ? -32.087 -1.704 20.021 1.00 91.69 323 ILE A O 1
ATOM 2636 N N . HIS A 1 324 ? -32.470 0.507 19.878 1.00 87.50 324 HIS A N 1
ATOM 2637 C CA . HIS A 1 324 ? -33.932 0.396 19.869 1.00 87.50 324 HIS A CA 1
ATOM 2638 C C . HIS A 1 324 ? -34.460 -0.394 18.665 1.00 87.50 324 HIS A C 1
ATOM 2640 O O . HIS A 1 324 ? -35.309 -1.278 18.821 1.00 87.50 324 HIS A O 1
ATOM 2646 N N . TYR A 1 325 ? -33.937 -0.120 17.468 1.00 87.06 325 TYR A N 1
ATOM 2647 C CA . TYR A 1 325 ? -34.303 -0.857 16.260 1.00 87.06 325 TYR A CA 1
ATOM 2648 C C . TYR A 1 325 ? -34.017 -2.355 16.410 1.00 87.06 325 TYR A C 1
ATOM 2650 O O . TYR A 1 325 ? -34.872 -3.187 16.119 1.00 87.06 325 TYR A O 1
ATOM 2658 N N . LYS A 1 326 ? -32.839 -2.717 16.933 1.00 81.56 326 LYS A N 1
ATOM 2659 C CA . LYS A 1 326 ? -32.491 -4.123 17.151 1.00 81.56 326 LYS A CA 1
ATOM 2660 C C . LYS A 1 326 ? -33.426 -4.807 18.138 1.00 81.56 326 LYS A C 1
ATOM 2662 O O . LYS A 1 326 ? -33.948 -5.861 17.783 1.00 81.56 326 LYS A O 1
ATOM 2667 N N . LYS A 1 327 ? -33.682 -4.196 19.302 1.00 80.25 327 LYS A N 1
ATOM 2668 C CA . LYS A 1 327 ? -34.607 -4.739 20.316 1.00 80.25 327 LYS A CA 1
ATOM 2669 C C . LYS A 1 327 ? -35.976 -5.066 19.716 1.00 80.25 327 LYS A C 1
ATOM 2671 O O . LYS A 1 327 ? -36.438 -6.200 19.801 1.00 80.25 327 LYS A O 1
ATOM 2676 N N . THR A 1 328 ? -36.554 -4.107 18.996 1.00 75.50 328 THR A N 1
ATOM 2677 C CA . THR A 1 328 ? -37.868 -4.283 18.357 1.00 75.50 328 THR A CA 1
ATOM 2678 C C . THR A 1 328 ? -37.875 -5.351 17.258 1.00 75.50 328 THR A C 1
ATOM 2680 O O . THR A 1 328 ? -38.895 -6.001 17.043 1.00 75.50 328 THR A O 1
ATOM 2683 N N . THR A 1 329 ? -36.762 -5.580 16.552 1.00 71.94 329 THR A N 1
ATOM 2684 C CA . THR A 1 329 ? -36.656 -6.700 15.595 1.00 71.94 329 THR A CA 1
ATOM 2685 C C . THR A 1 329 ? -36.401 -8.062 16.241 1.00 71.94 329 THR A C 1
ATOM 2687 O O . THR A 1 329 ? -36.884 -9.058 15.705 1.00 71.94 329 THR A O 1
ATOM 2690 N N . SER A 1 330 ? -35.665 -8.140 17.356 1.00 64.19 330 SER A N 1
ATOM 2691 C CA . SER A 1 330 ? -35.462 -9.400 18.084 1.00 64.19 330 SER A CA 1
ATOM 2692 C C . SER A 1 330 ? -36.751 -9.880 18.744 1.00 64.19 330 SER A C 1
ATOM 2694 O O . SER A 1 330 ? -37.075 -11.055 18.624 1.00 64.19 330 SER A O 1
ATOM 2696 N N . GLU A 1 331 ? -37.528 -8.964 19.326 1.00 61.16 331 GLU A N 1
ATOM 2697 C CA . GLU A 1 331 ? -38.834 -9.252 19.943 1.00 61.16 331 GLU A CA 1
ATOM 2698 C C . GLU A 1 331 ? -39.883 -9.736 18.931 1.00 61.16 331 GLU A C 1
ATOM 2700 O O . GLU A 1 331 ? -40.815 -10.438 19.294 1.00 61.16 331 GLU A O 1
ATOM 2705 N N . LYS A 1 332 ? -39.740 -9.383 17.646 1.00 57.78 332 LYS A N 1
ATOM 2706 C CA . LYS A 1 332 ? -40.624 -9.857 16.564 1.00 57.78 332 LYS A CA 1
ATOM 2707 C C . LYS A 1 332 ? -40.240 -11.228 15.997 1.00 57.78 332 LYS A C 1
ATOM 2709 O O . LYS A 1 332 ? -40.965 -11.743 15.149 1.00 57.78 332 LYS A O 1
ATOM 2714 N N . ARG A 1 333 ? -39.067 -11.763 16.354 1.00 52.31 333 ARG A N 1
ATOM 2715 C CA . ARG A 1 333 ? -38.542 -13.047 15.847 1.00 52.31 333 ARG A CA 1
ATOM 2716 C C . ARG A 1 333 ? -38.553 -14.163 16.894 1.00 52.31 333 ARG A C 1
ATOM 2718 O O . ARG A 1 333 ? -38.443 -15.321 16.497 1.00 52.31 333 ARG A O 1
ATOM 2725 N N . SER A 1 334 ? -38.633 -13.814 18.176 1.00 48.31 334 SER A N 1
ATOM 2726 C CA . SER A 1 334 ? -39.031 -14.699 19.279 1.00 48.31 334 SER A CA 1
ATOM 2727 C C . SER A 1 334 ? -40.541 -14.861 19.306 1.00 48.31 334 SER A C 1
ATOM 2729 O O . SER A 1 334 ? -40.997 -15.988 19.581 1.00 48.31 334 SER A O 1
#

InterPro domains:
  IPR011990 Tetratricopeptide-like helical domain superfamily [G3DSA:1.25.40.10] (33-222)
  IPR011990 Tetratricopeptide-like helical domain superfamily [SSF48452] (106-216)

Radius of gyration: 27.42 Å; chains: 1; bounding box: 70×37×73 Å

Secondary structure (DSSP, 8-state):
--SHHHHHHHHHHHS-HHHHHHHHHHHHHH---HHHHHHHHHHIIIIIS-PPPP-----TTSTTHHHHHHHHHHHHHHH--TT-TTHHHHHHHHHHHHHHHHH-TTTS--TTGGGTSTTHHHHHHHTT-HHHHHHHHHHHHHHHHTTS---HHHHHHHHHHHHHTT-HHHHHHHHHHHHHH-TT--HHHHHHHHHHHHHHHHHTT-HHHHHHHHTT--STT--TTPBPTTT-SBPPHHHHHHHHHHHHHHHS-HHHHHHHHHTSPPPSS--TTTHHHHHHHHHHHTTT-HHHHHHHHHHHHHHHHHHT-HHHHHHHHHHHHHHHHHHHHHHTT-

Sequence (334 aa):
MGGIFLKILKELNFNSKESSRNLLTQFSKNESSSYLKELAKGFESAVFERKSPENLKCSRKAVYYSLCKTLRLKKYLSDFSPKAKSYQREYLNLNRTLAPFLEDPELKYIPFLSNIIYNIADELAELGLSREAVHFQKILIISENLSGRVIGYSYEKLAYYYLIGGDFISAEKVLDYILKYRPDLRTSYKNHLYLKLGTIAYLNQEYKKSLDYYLNLDFLEWSSTISNPFLGEPISINSARDLISMAIWRSKNSFKAVDALKSVSTPKNLTEDDLFTRLRIIQILMNDEPEVAGKMATEITFLAQSKGWKRVEYASTLLNGFIHYKKTTSEKRS

pLDDT: mean 89.12, std 7.8, range [48.31, 97.75]

=== Feature glossary ===
Key to the feature types in this record:

pLDDT. pLDDT is the predicted lDDT-Cα score: AlphaFold's confidence that the local environment of each residue (all inter-atomic distances within 15 Å) is correctly placed. It is a per-residue number between 0 and 100, with higher meaning more reliable.

Radius of gyration, Cα contacts, bounding box. The geometric summary reports three shape descriptors. Rg (radius of gyration) measures how spread out the Cα atoms are about their centre of mass; compact globular proteins have small Rg, elongated or unfolded ones large. Cα contacts (<8 Å, |i−j|>4) count long-range residue pairs in spatial proximity — high for tightly packed folds, near zero for rods or random coil. The bounding-box extents give the protein's footprint along x, y, z in Å.

Backbone torsions (φ/ψ). Backbone dihedral angles. Every residue except chain termini has a φ (preceding-C → N → Cα → C) and a ψ (N → Cα → C → next-N). They are reported in degrees following the IUPAC sign convention. Secondary structure is essentially a statement about which (φ, ψ) basin each residue occupies.

Contact-map, Ramachandran, and PAE plots. Plot images: a contact map (whi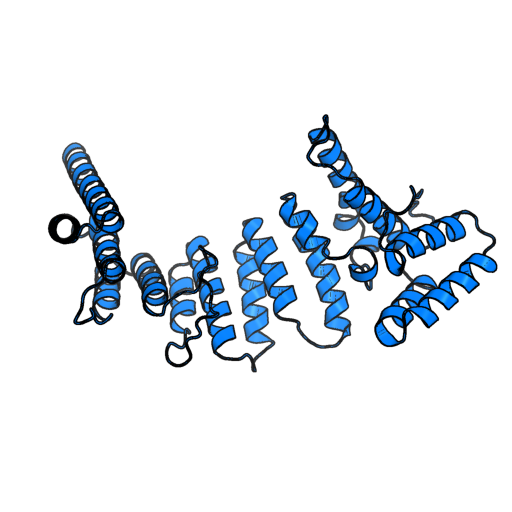ch residues are close in 3D, as an N×N binary image), a Ramachandran scatter (backbone torsion angles, revealing secondary-structure composition at a glance), and — for AlphaFold structures — a PAE heatmap (pairwise prediction confidence).

Predicted aligned error. Predicted Aligned Error (PAE) is an AlphaFold confidence matrix: entry (i, j) is the expected error in the position of residue j, in ångströms, when the prediction is superimposed on the true structure at residue i. Low PAE within a block of residues means that block is internally rigid and well-predicted; high PAE between two blocks means their relative placement is uncertain even if each block individually is confident.

Secondary structure (3-state, P-SEA). Three-state secondary structure (P-SEA) collapses the eight DSSP classes into helix (a), strand (b), and coil (c). P-SEA assigns these from Cα geometry alone — distances and angles — without requiring backbone oxygens, so it works on any Cα trace.

Solvent-accessible surface area. Solvent-accessible surface area (SASA) is the area in Å² traced out by the centre of a 1.4 Å probe sphere (a water molecule) rolled over the protein's van der Waals surface (Shrake–Rupley / Lee–Richards construction). Buried residues have near-zero SASA; fully exposed residues can exceed 200 Å². The total SASA scales roughly with the number of surface residues.

Foldseek 3Di. The Foldseek 3Di string encodes local tertiary geometry as a 20-letter alphabet — one character per residue — derived from the relative positions of nearby Cα atoms. Unlike the amino-acid sequence, 3Di is a direct function of the 3D structure, so two proteins with the same fold have similar 3Di strings even at low sequence identity.

B-factor. For experimental (PDB) structures, the B-factor (temperature factor) quantifies the positional spread of each atom in the crystal — a combination of thermal vibration and static disorder — in units of Å². High B-factors mark flexible loops or poorly resolved regions; low B-factors mark the rigid, well-ordered core.

mmCIF coordinates. The mmCIF block holds the 3D Cartesian coordinates of each backbone atom (N, Cα, C, O) in ångströms. mmCIF is the PDB's canonical archive format — a tagged-loop text representation of the atomic model.

InterPro / GO / CATH / organism. Functional annotations link the protein to curated databases. InterPro entries identify conserved domains and families by matching the sequence against member-database signatures (Pfam, PROSITE, CDD, …). Gene Ontology (GO) terms describe molecular function, biological process, and cellular component in a controlled vocabulary. CATH places the structure in a hierarchical fold classification (Class/Architecture/Topology/Homologous-superfamily). The organism is the source species.

Rendered structure images. Structure images are PyMOL renders from six orthogonal camera directions. Cartoon representation draws helices as coils and strands as arrows; sticks shows the backbone as bonds; surface shows the solvent-excluded envelope. Rainbow coloring maps sequence position to hue (blue→red, N→C); chain coloring assigns a distinct color per polypeptide.

Sequence. This is the polypeptide sequence — one letter per residue, N-terminus first. Length ranges from a few dozen residues for small domains to over a thousand for large multi-domain proteins.

Secondary structure (8-state, DSSP). The SS8 string is DSSP's per-residue secondary-structure call. α-helix (H) means an i→i+4 H-bond ladder; β-strand (E) means the residue participates in a β-sheet; 3₁₀ (G) and π (I) are tighter and wider helices; T/S are turns/bends; '-' is loop.

Nearest PDB structures. Structural nearest neighbors (via Foldseek easy-search vs the PDB). Reported per hit: target PDB id, E-value, and alignment TM-score. A TM-score above ~0.5 is the conventional threshold for 'same fold'.